Protein AF-A0AAE4S995-F1 (afdb_monomer)

Solvent-accessible surface area (backbone atoms only — not comparable to full-atom values): 19551 Å² total; per-residue (Å²): 132,78,95,49,102,56,58,65,36,44,55,81,54,42,48,81,48,24,79,46,50,57,62,60,55,36,51,34,23,67,70,68,74,46,59,34,27,35,58,46,75,48,62,38,22,27,38,44,40,78,95,74,68,21,34,28,26,26,26,29,41,45,47,55,28,38,39,43,61,73,56,27,31,54,34,56,75,66,67,48,68,41,75,36,46,54,33,31,48,64,48,73,85,28,61,37,76,79,34,15,50,61,78,73,40,68,57,68,75,43,59,82,63,55,63,38,79,59,48,61,82,83,71,96,62,70,44,49,24,33,43,23,50,46,78,42,73,31,75,59,23,54,50,8,46,50,40,54,58,45,30,76,77,52,80,45,73,70,42,51,58,47,35,71,77,28,50,66,49,75,31,20,30,36,42,76,43,58,36,78,46,45,58,91,30,38,25,36,47,51,65,60,50,34,72,73,68,36,74,83,41,53,51,84,76,76,82,72,76,85,78,88,74,92,77,89,80,87,84,84,88,87,87,86,88,84,88,81,94,89,90,88,86,82,87,80,76,87,72,69,83,69,78,81,78,88,70,57,89,49,68,73,35,40,31,51,41,52,49,35,71,81,35,79,84,62,50,62,69,56,48,53,51,51,53,42,53,28,66,71,37,59,73,96,66,25,82,47,51,66,82,61,45,59,78,48,61,62,90,60,36,40,32,29,66,50,85,68,98,38,80,43,76,50,39,43,67,52,41,51,68,47,46,50,48,55,42,54,59,70,71,48,77,84,128

Mean predicted aligned error: 18.19 Å

Sequence (335 aa):
MSQFKRRYVRLEEVCDKTYLTQWDILEAIEEEKLCLFADISASSLGAIHPPSQCVAAIFDYQGIVQLTERSSKRFALSLESILVQHVIIVEMHGINRWRSVTEAFDNVLQAHFKYTPNALSQPNKAFVAYAAVNASPTTESVVGEFITKASAIFSNDVTHQLAEHYPSQRGQRLSTDALTVKPSQIRVDMEQVIDVFGKAVLLNRGCQAVDTVKATLGSTVSQTAGQCIESVNAPTELGLDSVIQPMPIHPIAQIAHRVLTLNPQARADKVWNMIRQDVRANEFNRQFDVDALIESITQDSVTWFGRGDNENTMSYDSFRKNVLVDVRRQIRPSK

pLDDT: mean 78.98, std 20.26, range [25.05, 97.94]

Nearest PDB structures (foldseek):
  4m63-assembly1_A  TM=5.789E-01  e=5.171E+00  Vibrio parahaemolyticus BB22OP
  3seo-assembly1_B  TM=3.352E-01  e=3.866E+00  Vibrio parahaemolyticus

Radius of gyration: 32.97 Å; Cα contacts (8 Å, |Δi|>4): 519; chains: 1; bounding box: 88×66×93 Å

Secondary structure (DSSP, 8-state):
--SSS-SEE-GGGHHHHBS--HHHHHHHHHTTS---EEEEEEEEEEEEETTTTEEEEEEEEEEEEEEPHHHHHHHHHH-S-EEESEEEE--GGGEEEEE-HHHHSTTEEEESS-B-SSPPPPPSS-EEEESEEEEEE-HHHHHHHHHHHHHTTS--HHHHHHHHHS-----EEEEEEPEEEPGGGEEEEHHHHHHHH-GGGB-------------PPP----------------PPP----SS-----SSHHHHHHHHHHHH-TT--HHHHHHHHHHHHTS-GGG-SS-TT--EEEE-SSEEEEE-SSS-EEEEEHHHIIIIIHHHHHHHHSPP-

Structure (mmCIF, N/CA/C/O backbone):
data_AF-A0AAE4S995-F1
#
_entry.id   AF-A0AAE4S995-F1
#
loop_
_atom_site.group_PDB
_atom_site.id
_atom_site.type_symbol
_atom_site.label_atom_id
_atom_site.label_alt_id
_atom_site.label_comp_id
_atom_site.label_asym_id
_atom_site.label_entity_id
_atom_site.label_seq_id
_atom_site.pdbx_PDB_ins_code
_atom_site.Cartn_x
_atom_site.Cartn_y
_atom_site.Cartn_z
_atom_site.occupancy
_atom_site.B_iso_or_equiv
_atom_site.auth_seq_id
_atom_site.auth_comp_id
_atom_site.auth_asym_id
_atom_site.auth_atom_id
_atom_site.pdbx_PDB_model_num
ATOM 1 N N . MET A 1 1 ? 2.456 -21.965 14.911 1.00 35.41 1 MET A N 1
ATOM 2 C CA . MET A 1 1 ? 1.400 -22.307 13.933 1.00 35.41 1 MET A CA 1
ATOM 3 C C . MET A 1 1 ? 0.328 -21.241 14.030 1.00 35.41 1 MET A C 1
ATOM 5 O O . MET A 1 1 ? -0.038 -20.905 15.150 1.00 35.41 1 MET A O 1
ATOM 9 N N . SER A 1 2 ? -0.106 -20.674 12.903 1.00 40.97 2 SER A N 1
ATOM 10 C CA . SER A 1 2 ? -1.079 -19.575 12.905 1.00 40.97 2 SER A CA 1
ATOM 11 C C . SER A 1 2 ? -2.464 -20.082 13.311 1.00 40.97 2 SER A C 1
ATOM 13 O O . SER A 1 2 ? -2.897 -21.132 12.838 1.00 40.97 2 SER A O 1
ATOM 15 N N . GLN A 1 3 ? -3.159 -19.348 14.182 1.00 46.22 3 GLN A N 1
ATOM 16 C CA . GLN A 1 3 ? -4.509 -19.700 14.649 1.00 46.22 3 GLN A CA 1
ATOM 17 C C . GLN A 1 3 ? -5.585 -19.440 13.575 1.00 46.22 3 GLN A C 1
ATOM 19 O O . GLN A 1 3 ? -6.719 -19.903 13.695 1.00 46.22 3 GLN A O 1
ATOM 24 N N . PHE A 1 4 ? -5.236 -18.723 12.503 1.00 55.31 4 PHE A N 1
ATOM 25 C CA . PHE A 1 4 ? -6.148 -18.374 11.421 1.00 55.31 4 PHE A CA 1
ATOM 26 C C . PHE A 1 4 ? -5.978 -19.282 10.209 1.00 55.31 4 PHE A C 1
ATOM 28 O O . PHE A 1 4 ? -4.870 -19.607 9.791 1.00 55.31 4 PHE A O 1
ATOM 35 N N . LYS A 1 5 ? -7.101 -19.574 9.545 1.00 59.41 5 LYS A N 1
ATOM 36 C CA . LYS A 1 5 ? -7.133 -20.278 8.252 1.00 59.41 5 LYS A CA 1
ATOM 37 C C . LYS A 1 5 ? -6.447 -19.489 7.116 1.00 59.41 5 LYS A C 1
ATOM 39 O O . LYS A 1 5 ? -6.160 -20.062 6.071 1.00 59.41 5 LYS A O 1
ATOM 44 N N . ARG A 1 6 ? -6.218 -18.182 7.317 1.00 73.50 6 ARG A N 1
ATOM 45 C CA . ARG A 1 6 ? -5.426 -17.254 6.487 1.00 73.50 6 ARG A CA 1
ATOM 46 C C . ARG A 1 6 ? -4.798 -16.201 7.411 1.00 73.50 6 ARG A C 1
ATOM 48 O O . ARG A 1 6 ? -5.546 -15.563 8.147 1.00 73.50 6 ARG A O 1
ATOM 55 N N . ARG A 1 7 ? -3.469 -16.026 7.375 1.00 88.44 7 ARG A N 1
ATOM 56 C CA . ARG A 1 7 ? -2.734 -15.027 8.184 1.00 88.44 7 ARG A CA 1
ATOM 57 C C . ARG A 1 7 ? -3.074 -13.593 7.771 1.00 88.44 7 ARG A C 1
ATOM 59 O O . ARG A 1 7 ? -3.399 -12.766 8.616 1.00 88.44 7 ARG A O 1
ATOM 66 N N . TYR A 1 8 ? -3.039 -13.337 6.467 1.00 93.38 8 TYR A N 1
ATOM 67 C CA . TYR A 1 8 ? -3.426 -12.063 5.876 1.00 93.38 8 TYR A CA 1
ATOM 68 C C . TYR A 1 8 ? -4.928 -12.057 5.592 1.00 93.38 8 TYR A C 1
ATOM 70 O O . TYR A 1 8 ? -5.452 -12.947 4.916 1.00 93.38 8 TYR A O 1
ATOM 78 N N . VAL A 1 9 ? -5.624 -11.057 6.123 1.00 91.94 9 VAL A N 1
ATOM 79 C CA . VAL A 1 9 ? -7.080 -10.892 6.000 1.00 91.94 9 VAL A CA 1
ATOM 80 C C . VAL A 1 9 ? -7.393 -9.535 5.397 1.00 91.94 9 VAL A C 1
ATOM 82 O O . VAL A 1 9 ? -6.553 -8.643 5.452 1.00 91.94 9 VAL A O 1
ATOM 85 N N . ARG A 1 10 ? -8.575 -9.344 4.813 1.00 91.31 10 ARG A N 1
ATOM 86 C CA . ARG A 1 10 ? -8.965 -8.000 4.363 1.00 91.31 10 ARG A CA 1
ATOM 87 C C . ARG A 1 10 ? -9.293 -7.101 5.554 1.00 91.31 10 ARG A C 1
ATOM 89 O O . ARG A 1 10 ? -9.648 -7.608 6.616 1.00 91.31 10 ARG A O 1
ATOM 96 N N . LEU A 1 11 ? -9.189 -5.787 5.372 1.00 87.75 11 LEU A N 1
ATOM 97 C CA . LEU A 1 11 ? -9.421 -4.817 6.444 1.00 87.75 11 LEU A CA 1
ATOM 98 C C . LEU A 1 11 ? -10.861 -4.898 6.986 1.00 87.75 11 LEU A C 1
ATOM 100 O O . LEU A 1 11 ? -11.063 -4.871 8.197 1.00 87.75 11 LEU A O 1
ATOM 104 N N . GLU A 1 12 ? -11.842 -5.107 6.104 1.00 83.31 12 GLU A N 1
ATOM 105 C CA . GLU A 1 12 ? -13.247 -5.303 6.468 1.00 83.31 12 GLU A CA 1
ATOM 106 C C . GLU A 1 12 ? -13.506 -6.615 7.241 1.00 83.31 12 GLU A C 1
ATOM 108 O O . GLU A 1 12 ? -14.410 -6.677 8.070 1.00 83.31 12 GLU A O 1
ATOM 113 N N . GLU A 1 13 ? -12.679 -7.651 7.042 1.00 84.44 13 GLU A N 1
ATOM 114 C CA . GLU A 1 13 ? -12.820 -8.960 7.705 1.00 84.44 13 GLU A CA 1
ATOM 115 C C . GLU A 1 13 ? -12.268 -8.978 9.147 1.00 84.44 13 GLU A C 1
ATOM 117 O O . GLU A 1 13 ? -12.359 -10.007 9.827 1.00 84.44 13 GLU A O 1
ATOM 122 N N . VAL A 1 14 ? -11.645 -7.894 9.628 1.00 83.75 14 VAL A N 1
ATOM 123 C CA . VAL A 1 14 ? -11.049 -7.854 10.978 1.00 83.75 14 VAL A CA 1
ATOM 124 C C . VAL A 1 14 ? -12.133 -7.893 12.062 1.00 83.75 14 VAL A C 1
ATOM 126 O O . VAL A 1 14 ? -11.989 -8.624 13.048 1.00 83.75 14 VAL A O 1
ATOM 129 N N . CYS A 1 15 ? -13.256 -7.209 11.827 1.00 79.12 15 CYS A N 1
ATOM 130 C CA . CYS A 1 15 ? -14.433 -7.187 12.702 1.00 79.12 15 CYS A CA 1
ATOM 131 C C . CYS A 1 15 ? -15.087 -8.575 12.876 1.00 79.12 15 CYS A C 1
ATOM 133 O O . CYS A 1 15 ? -15.725 -8.841 13.890 1.00 79.12 15 CYS A O 1
ATOM 135 N N . ASP A 1 16 ? -14.924 -9.485 11.907 1.00 80.06 16 ASP A N 1
ATOM 136 C CA . ASP A 1 16 ? -15.474 -10.850 11.977 1.00 80.06 16 ASP A CA 1
ATOM 137 C C . ASP A 1 16 ? -14.633 -11.805 12.836 1.00 80.06 16 ASP A C 1
ATOM 139 O O . ASP A 1 16 ? -15.112 -12.876 13.240 1.00 80.06 16 ASP A O 1
ATOM 143 N N . LYS A 1 17 ? -13.366 -11.439 13.068 1.00 81.19 17 LYS A N 1
ATOM 144 C CA . LYS A 1 17 ? -12.315 -12.278 13.669 1.00 81.19 17 LYS A CA 1
ATOM 145 C C . LYS A 1 17 ? -11.798 -11.731 14.998 1.00 81.19 17 LYS A C 1
ATOM 147 O O . LYS A 1 17 ? -11.159 -12.470 15.748 1.00 81.19 17 LYS A O 1
ATOM 152 N N . THR A 1 18 ? -12.083 -10.470 15.306 1.00 82.12 18 THR A N 1
ATOM 153 C CA . THR A 1 18 ? -11.655 -9.792 16.532 1.00 82.12 18 THR A CA 1
ATOM 154 C C . THR A 1 18 ? -12.764 -8.916 17.112 1.00 82.12 18 THR A C 1
ATOM 156 O O . THR A 1 18 ? -13.723 -8.582 16.428 1.00 82.12 18 THR A O 1
ATOM 159 N N . TYR A 1 19 ? -12.615 -8.510 18.372 1.00 79.44 19 TYR A N 1
ATOM 160 C CA . TYR A 1 19 ? -13.427 -7.457 18.992 1.00 79.44 19 TYR A CA 1
ATOM 161 C C . TYR A 1 19 ? -13.020 -6.037 18.547 1.00 79.44 19 TYR A C 1
ATOM 163 O O . TYR A 1 19 ? -13.608 -5.065 19.026 1.00 79.44 19 TYR A O 1
ATOM 171 N N . LEU A 1 20 ? -12.013 -5.911 17.674 1.00 78.75 20 LEU A N 1
ATOM 172 C CA . LEU A 1 20 ? -11.559 -4.646 17.105 1.00 78.75 20 LEU A CA 1
ATOM 173 C C . LEU A 1 20 ? -12.434 -4.271 15.909 1.00 78.75 20 LEU A C 1
ATOM 175 O O . LEU A 1 20 ? -12.847 -5.116 15.115 1.00 78.75 20 LEU A O 1
ATOM 179 N N . THR A 1 21 ? -12.683 -2.979 15.768 1.00 82.62 21 THR A N 1
ATOM 180 C CA . THR A 1 21 ? -13.243 -2.389 14.559 1.00 82.62 21 THR A CA 1
ATOM 181 C C . THR A 1 21 ? -12.138 -2.126 13.536 1.00 82.62 21 THR A C 1
ATOM 183 O O . THR A 1 21 ? -10.957 -2.035 13.873 1.00 82.62 21 THR A O 1
ATOM 186 N N . GLN A 1 22 ? -12.526 -1.917 12.277 1.00 82.69 22 GLN A N 1
ATOM 187 C CA . GLN A 1 22 ? -11.629 -1.382 11.249 1.00 82.69 22 GLN A CA 1
ATOM 188 C C . GLN A 1 22 ? -10.921 -0.094 11.712 1.00 82.69 22 GLN A C 1
ATOM 190 O O . GLN A 1 22 ? -9.748 0.091 11.407 1.00 82.69 22 GLN A O 1
ATOM 195 N N . TRP A 1 23 ? -11.597 0.774 12.470 1.00 80.75 23 TRP A N 1
ATOM 196 C CA . TRP A 1 23 ? -11.030 2.043 12.930 1.00 80.75 23 TRP A CA 1
ATOM 197 C C . TRP A 1 23 ? -9.930 1.868 13.978 1.00 80.75 23 TRP A C 1
ATOM 199 O O . TRP A 1 23 ? -8.938 2.578 13.894 1.00 80.75 23 TRP A O 1
ATOM 209 N N . ASP A 1 24 ? -10.040 0.886 14.880 1.00 83.25 24 ASP A N 1
ATOM 210 C CA . ASP A 1 24 ? -8.973 0.587 15.850 1.00 83.25 24 ASP A CA 1
ATOM 211 C C . ASP A 1 24 ? -7.678 0.148 15.126 1.00 83.25 24 ASP A C 1
ATOM 213 O O . ASP A 1 24 ? -6.571 0.495 15.531 1.00 83.25 24 ASP A O 1
ATOM 217 N N . ILE A 1 25 ? -7.807 -0.578 14.005 1.00 89.94 25 ILE A N 1
ATOM 218 C CA . ILE A 1 25 ? -6.666 -0.955 13.152 1.00 89.94 25 ILE A CA 1
ATOM 219 C C . ILE A 1 25 ? -6.072 0.264 12.442 1.00 89.94 25 ILE A C 1
ATOM 221 O O . ILE A 1 25 ? -4.852 0.401 12.387 1.00 89.94 25 ILE A O 1
ATOM 225 N N . LEU A 1 26 ? -6.919 1.141 11.898 1.00 89.75 26 LEU A N 1
ATOM 226 C CA . LEU A 1 26 ? -6.491 2.359 11.205 1.00 89.75 26 LEU A CA 1
ATOM 227 C C . LEU A 1 26 ? -5.786 3.341 12.150 1.00 89.75 26 LEU A C 1
ATOM 229 O O . LEU A 1 26 ? -4.720 3.839 11.801 1.00 89.75 26 LEU A O 1
ATOM 233 N N . GLU A 1 27 ? -6.303 3.526 13.365 1.00 86.19 27 GLU A N 1
ATOM 234 C CA . GLU A 1 27 ? -5.665 4.316 14.425 1.00 86.19 27 GLU A CA 1
ATOM 235 C C . GLU A 1 27 ? -4.271 3.760 14.761 1.00 86.19 27 GLU A C 1
ATOM 237 O O . GLU A 1 27 ? -3.291 4.498 14.734 1.00 86.19 27 GLU A O 1
ATOM 242 N N . ALA A 1 28 ? -4.130 2.441 14.936 1.00 90.88 28 ALA A N 1
ATOM 243 C CA . ALA A 1 28 ? -2.822 1.818 15.160 1.00 90.88 28 ALA A CA 1
ATOM 244 C C . ALA A 1 28 ? -1.848 1.935 13.965 1.00 90.88 28 ALA A C 1
ATOM 246 O O . ALA A 1 28 ? -0.635 1.863 14.161 1.00 90.88 28 ALA A O 1
ATOM 247 N N . ILE A 1 29 ? -2.336 2.125 12.735 1.00 92.81 29 ILE A N 1
ATOM 248 C CA . ILE A 1 29 ? -1.496 2.424 11.559 1.00 92.81 29 ILE A CA 1
ATOM 249 C C . ILE A 1 29 ? -1.080 3.903 11.548 1.00 92.81 29 ILE A C 1
ATOM 251 O O . ILE A 1 29 ? 0.062 4.225 11.217 1.00 92.81 29 ILE A O 1
ATOM 255 N N . GLU A 1 30 ? -1.975 4.815 11.932 1.00 88.31 30 GLU A N 1
ATOM 256 C CA . GLU A 1 30 ? -1.673 6.243 12.079 1.00 88.31 30 GLU A CA 1
ATOM 257 C C . GLU A 1 30 ? -0.679 6.508 13.221 1.00 88.31 30 GLU A C 1
ATOM 259 O O . GLU A 1 30 ? 0.218 7.341 13.069 1.00 88.31 30 GLU A O 1
ATOM 264 N N . GLU A 1 31 ? -0.769 5.748 14.313 1.00 89.25 31 GLU A N 1
ATOM 265 C CA . GLU A 1 31 ? 0.187 5.711 15.428 1.00 89.25 31 GLU A CA 1
ATOM 266 C C . GLU A 1 31 ? 1.469 4.900 15.134 1.00 89.25 31 GLU A C 1
ATOM 268 O O . GLU A 1 31 ? 2.278 4.697 16.038 1.00 89.25 31 GLU A O 1
ATOM 273 N N . GLU A 1 32 ? 1.665 4.420 13.899 1.00 88.81 32 GLU A N 1
ATOM 274 C CA . GLU A 1 32 ? 2.876 3.704 13.447 1.00 88.81 32 GLU A CA 1
ATOM 275 C C . GLU A 1 32 ? 3.156 2.379 14.203 1.00 88.81 32 GLU A C 1
ATOM 277 O O . GLU A 1 32 ? 4.259 1.836 14.159 1.00 88.81 32 GLU A O 1
ATOM 282 N N . LYS A 1 33 ? 2.130 1.800 14.847 1.00 91.69 33 LYS A N 1
ATOM 283 C CA . LYS A 1 33 ? 2.179 0.493 15.535 1.00 91.69 33 LYS A CA 1
ATOM 284 C C . LYS A 1 33 ? 1.947 -0.686 14.585 1.00 91.69 33 LYS A C 1
ATOM 286 O O . LYS A 1 33 ? 2.400 -1.792 14.869 1.00 91.69 33 LYS A O 1
ATOM 291 N N . LEU A 1 34 ? 1.237 -0.470 13.474 1.00 93.88 34 LEU A N 1
ATOM 292 C CA . LEU A 1 34 ? 0.924 -1.484 12.461 1.00 93.88 34 LEU A CA 1
ATOM 293 C C . LEU A 1 34 ? 1.281 -1.024 11.043 1.00 93.88 34 LEU A C 1
ATOM 295 O O . LEU A 1 34 ? 1.145 0.146 10.692 1.00 93.88 34 LEU A O 1
ATOM 299 N N . CYS A 1 35 ? 1.662 -1.981 10.194 1.00 93.94 35 CYS A N 1
ATOM 300 C CA . CYS A 1 35 ? 1.792 -1.781 8.751 1.00 93.94 35 CYS A CA 1
ATOM 301 C C . CYS A 1 35 ? 0.646 -2.461 7.997 1.00 93.94 35 CYS A C 1
ATOM 303 O O . CYS A 1 35 ? 0.180 -3.538 8.374 1.00 93.94 35 CYS A O 1
ATOM 305 N N . LEU A 1 36 ? 0.234 -1.863 6.880 1.00 96.62 36 LEU A N 1
ATOM 306 C CA . LEU A 1 36 ? -0.668 -2.513 5.938 1.00 96.62 36 LEU A CA 1
ATOM 307 C C . LEU A 1 36 ? 0.098 -3.419 4.982 1.00 96.62 36 LEU A C 1
ATOM 309 O O . LEU A 1 36 ? 1.263 -3.196 4.649 1.00 96.62 36 LEU A O 1
ATOM 313 N N . PHE A 1 37 ? -0.607 -4.428 4.499 1.00 97.75 37 PHE A N 1
ATOM 314 C CA . PHE A 1 37 ? -0.148 -5.347 3.475 1.00 97.75 37 PHE A CA 1
ATOM 315 C C . PHE A 1 37 ? -1.020 -5.180 2.229 1.00 97.75 37 PHE A C 1
ATOM 317 O O . PHE A 1 37 ? -2.124 -4.635 2.293 1.00 97.75 37 PHE A O 1
ATOM 324 N N . ALA A 1 38 ? -0.533 -5.633 1.080 1.00 97.38 38 ALA A N 1
ATOM 325 C CA . ALA A 1 38 ? -1.276 -5.604 -0.170 1.00 97.38 38 ALA A CA 1
ATOM 326 C C . ALA A 1 38 ? -1.089 -6.903 -0.952 1.00 97.38 38 ALA A C 1
ATOM 328 O O . ALA A 1 38 ? 0.015 -7.427 -1.060 1.00 97.38 38 ALA A O 1
ATOM 329 N N . ASP A 1 39 ? -2.188 -7.391 -1.510 1.00 96.94 39 ASP A N 1
ATOM 330 C CA . ASP A 1 39 ? -2.259 -8.523 -2.427 1.00 96.94 39 ASP A CA 1
ATOM 331 C C . ASP A 1 39 ? -2.079 -8.002 -3.860 1.00 96.94 39 ASP A C 1
ATOM 333 O O . ASP A 1 39 ? -2.957 -7.314 -4.402 1.00 96.94 39 ASP A O 1
ATOM 337 N N . ILE A 1 40 ? -0.895 -8.226 -4.438 1.00 96.69 40 ILE A N 1
ATOM 338 C CA . ILE A 1 40 ? -0.490 -7.627 -5.715 1.00 96.69 40 ILE A CA 1
ATOM 339 C C . ILE A 1 40 ? -0.091 -8.681 -6.749 1.00 96.69 40 ILE A C 1
ATOM 341 O O . ILE A 1 40 ? 0.399 -9.761 -6.429 1.00 96.69 40 ILE A O 1
ATOM 345 N N . SER A 1 41 ? -0.258 -8.309 -8.016 1.00 96.81 41 SER A N 1
ATOM 346 C CA . SER A 1 41 ? 0.276 -9.012 -9.180 1.00 96.81 41 SER A CA 1
ATOM 347 C C . SER A 1 41 ? 0.883 -7.957 -10.097 1.00 96.81 41 SER A C 1
ATOM 349 O O . SER A 1 41 ? 0.151 -7.117 -10.619 1.00 96.81 41 SER A O 1
ATOM 351 N N . ALA A 1 42 ? 2.204 -7.959 -10.254 1.00 95.50 42 ALA A N 1
ATOM 352 C CA . ALA A 1 42 ? 2.932 -6.944 -11.010 1.00 95.50 42 ALA A CA 1
ATOM 353 C C . ALA A 1 42 ? 4.197 -7.527 -11.662 1.00 95.50 42 ALA A C 1
ATOM 355 O O . ALA A 1 42 ? 4.816 -8.456 -11.147 1.00 95.50 42 ALA A O 1
ATOM 356 N N . SER A 1 43 ? 4.571 -6.983 -12.816 1.00 95.75 43 SER A N 1
ATOM 357 C CA . SER A 1 43 ? 5.763 -7.362 -13.584 1.00 95.75 43 SER A CA 1
ATOM 358 C C . SER A 1 43 ? 6.861 -6.313 -13.447 1.00 95.75 43 SER A C 1
ATOM 360 O O . SER A 1 43 ? 6.559 -5.136 -13.254 1.00 95.75 43 SER A O 1
ATOM 362 N N . SER A 1 44 ? 8.117 -6.716 -13.637 1.00 95.31 44 SER A N 1
ATOM 363 C CA . SER A 1 44 ? 9.266 -5.797 -13.661 1.00 95.31 44 SER A CA 1
ATOM 364 C C . SER A 1 44 ? 9.453 -4.961 -12.381 1.00 95.31 44 SER A C 1
ATOM 366 O O . SER A 1 44 ? 9.750 -3.768 -12.438 1.00 95.31 44 SER A O 1
ATOM 368 N N . LEU A 1 45 ? 9.315 -5.583 -11.208 1.00 97.69 45 LEU A N 1
ATOM 369 C CA . LEU A 1 45 ? 9.750 -5.000 -9.936 1.00 97.69 45 LEU A CA 1
ATOM 370 C C . LEU A 1 45 ? 11.283 -4.980 -9.877 1.00 97.69 45 LEU A C 1
ATOM 372 O O . LEU A 1 45 ? 11.943 -5.889 -10.380 1.00 97.69 45 LEU A O 1
ATOM 376 N N . GLY A 1 46 ? 11.854 -3.966 -9.224 1.00 96.69 46 GLY A N 1
ATOM 377 C CA . GLY A 1 46 ? 13.305 -3.822 -9.067 1.00 96.69 46 GLY A CA 1
ATOM 378 C C . GLY A 1 46 ? 13.758 -4.133 -7.645 1.00 96.69 46 GLY A C 1
ATOM 379 O O . GLY A 1 46 ? 13.470 -3.358 -6.737 1.00 96.69 46 GLY A O 1
ATOM 380 N N . ALA A 1 47 ? 14.484 -5.231 -7.432 1.00 97.25 47 ALA A N 1
ATOM 381 C CA . ALA A 1 47 ? 14.988 -5.605 -6.110 1.00 97.25 47 ALA A CA 1
ATOM 382 C C . ALA A 1 47 ? 16.116 -4.659 -5.674 1.00 97.25 47 ALA A C 1
ATOM 384 O O . ALA A 1 47 ? 17.123 -4.548 -6.372 1.00 97.25 47 ALA A O 1
ATOM 385 N N . ILE A 1 48 ? 15.978 -3.993 -4.525 1.00 94.56 48 ILE A N 1
ATOM 386 C CA . ILE A 1 48 ? 16.981 -3.043 -4.027 1.00 94.56 48 ILE A CA 1
ATOM 387 C C . ILE A 1 48 ? 17.952 -3.782 -3.106 1.00 94.56 48 ILE A C 1
ATOM 389 O O . ILE A 1 48 ? 17.542 -4.339 -2.090 1.00 94.56 48 ILE A O 1
ATOM 393 N N . HIS A 1 49 ? 19.249 -3.752 -3.420 1.00 92.31 49 HIS A N 1
ATOM 394 C CA . HIS A 1 49 ? 20.290 -4.244 -2.515 1.00 92.31 49 HIS A CA 1
ATOM 39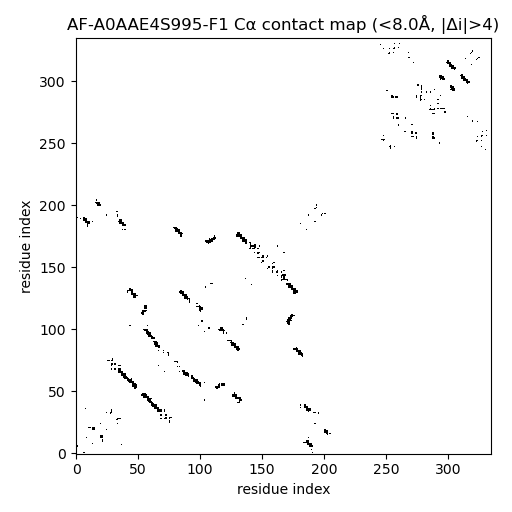5 C C . HIS A 1 49 ? 20.664 -3.144 -1.501 1.00 92.31 49 HIS A C 1
ATOM 397 O O . HIS A 1 49 ? 21.260 -2.138 -1.904 1.00 92.31 49 HIS A O 1
ATOM 403 N N . PRO A 1 50 ? 20.338 -3.288 -0.197 1.00 85.31 50 PRO A N 1
ATOM 404 C CA . PRO A 1 50 ? 20.448 -2.180 0.755 1.00 85.31 50 PRO A CA 1
ATOM 405 C C . PRO A 1 50 ? 21.863 -1.589 0.922 1.00 85.31 50 PRO A C 1
ATOM 407 O O . PRO A 1 50 ? 21.963 -0.363 0.940 1.00 85.31 50 PRO A O 1
ATOM 410 N N . PRO A 1 51 ? 22.959 -2.384 0.977 1.00 86.88 51 PRO A N 1
ATOM 411 C CA . PRO A 1 51 ? 24.316 -1.848 1.143 1.00 86.88 51 PRO A CA 1
ATOM 412 C C . PRO A 1 51 ? 24.790 -0.911 0.025 1.00 86.88 51 PRO A C 1
ATOM 414 O O . PRO A 1 51 ? 25.602 -0.027 0.277 1.00 86.88 51 PRO A O 1
ATOM 417 N N . SER A 1 52 ? 24.319 -1.107 -1.210 1.00 85.81 52 SER A N 1
ATOM 418 C CA . SER A 1 52 ? 24.769 -0.349 -2.390 1.00 85.81 52 SER A CA 1
ATOM 419 C C . SER A 1 52 ? 23.696 0.558 -2.997 1.00 85.81 52 SER A C 1
ATOM 421 O O . SER A 1 52 ? 23.996 1.285 -3.944 1.00 85.81 52 SER A O 1
ATOM 423 N N . GLN A 1 53 ? 22.464 0.513 -2.470 1.00 87.06 53 GLN A N 1
ATOM 424 C CA . GLN A 1 53 ? 21.293 1.259 -2.954 1.00 87.06 53 GLN A CA 1
ATOM 425 C C . GLN A 1 53 ? 21.122 1.182 -4.481 1.00 87.06 53 GLN A C 1
ATOM 427 O O . GLN A 1 53 ? 20.857 2.177 -5.155 1.00 87.06 53 GLN A O 1
ATOM 432 N N . CYS A 1 54 ? 21.318 -0.014 -5.035 1.00 92.25 54 CYS A N 1
ATOM 433 C CA . CYS A 1 54 ? 21.176 -0.278 -6.461 1.00 92.25 54 CYS A CA 1
ATOM 434 C C . CYS A 1 54 ? 20.129 -1.362 -6.723 1.00 92.25 54 CYS A C 1
ATOM 436 O O . CYS A 1 54 ? 19.862 -2.208 -5.864 1.00 92.25 54 CYS A O 1
ATOM 438 N N . VAL A 1 55 ? 19.555 -1.337 -7.926 1.00 94.44 55 VAL A N 1
ATOM 439 C CA . VAL A 1 55 ? 18.706 -2.417 -8.429 1.00 94.44 55 VAL A CA 1
ATOM 440 C C . VAL A 1 55 ? 19.593 -3.614 -8.760 1.00 94.44 55 VAL A C 1
ATOM 442 O O . VAL A 1 55 ? 20.442 -3.547 -9.647 1.00 94.44 55 VAL A O 1
ATOM 445 N N . ALA A 1 56 ? 19.412 -4.688 -8.002 1.00 94.81 56 ALA A N 1
ATOM 446 C CA . ALA A 1 56 ? 20.227 -5.895 -8.045 1.00 94.81 56 ALA A CA 1
ATOM 447 C C . ALA A 1 56 ? 19.659 -6.997 -8.946 1.00 94.81 56 ALA A C 1
ATOM 449 O O . ALA A 1 56 ? 20.388 -7.908 -9.334 1.00 94.81 56 ALA A O 1
ATOM 450 N N . ALA A 1 57 ? 18.361 -6.932 -9.237 1.00 96.88 57 ALA A N 1
ATOM 451 C CA . ALA A 1 57 ? 17.646 -7.817 -10.146 1.00 96.88 57 ALA A CA 1
ATOM 452 C C . ALA A 1 57 ? 16.294 -7.200 -10.522 1.00 96.88 57 ALA A C 1
ATOM 454 O O . ALA A 1 57 ? 15.747 -6.376 -9.780 1.00 96.88 57 ALA A O 1
ATOM 455 N N . ILE A 1 58 ? 15.745 -7.654 -11.644 1.00 97.50 58 ILE A N 1
ATOM 456 C CA . ILE A 1 58 ? 14.354 -7.443 -12.038 1.00 97.50 58 ILE A CA 1
ATOM 457 C C . ILE A 1 58 ? 13.598 -8.760 -11.860 1.00 97.50 58 ILE A C 1
ATOM 459 O O . ILE A 1 58 ? 14.138 -9.834 -12.130 1.00 97.50 58 ILE A O 1
ATOM 463 N N . PHE A 1 59 ? 12.355 -8.693 -11.395 1.00 97.94 59 PHE A N 1
ATOM 464 C CA . PHE A 1 59 ? 11.511 -9.867 -11.188 1.00 97.94 59 PHE A CA 1
ATOM 465 C C . PHE A 1 59 ? 10.031 -9.532 -11.381 1.00 97.94 59 PHE A C 1
ATOM 467 O O . PHE A 1 59 ? 9.614 -8.381 -11.273 1.00 97.94 59 PHE A O 1
ATOM 474 N N . ASP A 1 60 ? 9.232 -10.555 -11.657 1.00 97.75 60 ASP A N 1
ATOM 475 C CA . ASP A 1 60 ? 7.775 -10.466 -11.668 1.00 97.75 60 ASP A CA 1
ATOM 476 C C . ASP A 1 60 ? 7.265 -11.039 -10.328 1.00 97.75 60 ASP A C 1
ATOM 478 O O . ASP A 1 60 ? 7.892 -11.938 -9.760 1.00 97.75 60 ASP A O 1
ATOM 482 N N . TYR A 1 61 ? 6.162 -10.526 -9.782 1.00 97.88 61 TYR A N 1
ATOM 483 C CA . TYR A 1 61 ? 5.675 -10.905 -8.452 1.00 97.88 61 TYR A CA 1
ATOM 484 C C . TYR A 1 61 ? 4.160 -11.088 -8.396 1.00 97.88 61 TYR A C 1
ATOM 486 O O . TYR A 1 61 ? 3.407 -10.243 -8.882 1.00 97.88 61 TYR A O 1
ATOM 494 N N . GLN A 1 62 ? 3.724 -12.156 -7.728 1.00 97.44 62 GLN A N 1
ATOM 495 C CA . GLN A 1 62 ? 2.329 -12.387 -7.368 1.00 97.44 62 GLN A CA 1
ATOM 496 C C . GLN A 1 62 ? 2.244 -12.911 -5.929 1.00 97.44 62 GLN A C 1
ATOM 498 O O . GLN A 1 62 ? 2.780 -13.976 -5.632 1.00 97.44 62 GLN A O 1
ATOM 503 N N . GLY A 1 63 ? 1.567 -12.175 -5.046 1.00 96.00 63 GLY A N 1
ATOM 504 C CA . GLY A 1 63 ? 1.420 -12.537 -3.633 1.00 96.00 63 GLY A CA 1
ATOM 505 C C . GLY A 1 63 ? 1.289 -11.323 -2.717 1.00 96.00 63 GLY A C 1
ATOM 506 O O . GLY A 1 63 ? 1.031 -10.202 -3.168 1.00 96.00 63 GLY A O 1
ATOM 507 N N . ILE A 1 64 ? 1.497 -11.536 -1.419 1.00 97.19 64 ILE A N 1
ATOM 508 C CA . ILE A 1 64 ? 1.420 -10.480 -0.412 1.00 97.19 64 ILE A CA 1
ATOM 509 C C . ILE A 1 64 ? 2.734 -9.694 -0.342 1.00 97.19 64 ILE A C 1
ATOM 511 O O . ILE A 1 64 ? 3.824 -10.262 -0.262 1.00 97.19 64 ILE A O 1
ATOM 515 N N . VAL A 1 65 ? 2.632 -8.366 -0.319 1.00 97.50 65 VAL A N 1
ATOM 516 C CA . VAL A 1 65 ? 3.717 -7.448 0.062 1.00 97.50 65 VAL A CA 1
ATOM 517 C C . VAL A 1 65 ? 3.334 -6.662 1.309 1.00 97.50 65 VAL A C 1
ATOM 519 O O . VAL A 1 65 ? 2.157 -6.384 1.533 1.00 97.50 65 VAL A O 1
ATOM 522 N N . GLN A 1 66 ? 4.322 -6.250 2.098 1.00 97.94 66 GLN A N 1
ATOM 523 C CA . GLN A 1 66 ? 4.132 -5.227 3.123 1.00 97.94 66 GLN A CA 1
ATOM 524 C C . GLN A 1 66 ? 4.308 -3.840 2.486 1.00 97.94 66 GLN A C 1
ATOM 526 O O . GLN A 1 66 ? 5.239 -3.600 1.710 1.00 97.94 66 GLN A O 1
ATOM 531 N N . LEU A 1 67 ? 3.405 -2.918 2.807 1.00 97.00 67 LEU A N 1
ATOM 532 C CA . LEU A 1 67 ? 3.505 -1.518 2.412 1.00 97.00 67 LEU A CA 1
ATOM 533 C C . LEU A 1 67 ? 4.432 -0.771 3.376 1.00 97.00 67 LEU A C 1
ATOM 535 O O . LEU A 1 67 ? 4.497 -1.081 4.563 1.00 97.00 67 LEU A O 1
ATOM 539 N N . THR A 1 68 ? 5.128 0.255 2.884 1.00 94.06 68 THR A N 1
ATOM 540 C CA . THR A 1 68 ? 5.901 1.142 3.768 1.00 94.06 68 THR A CA 1
ATOM 541 C C . THR A 1 68 ? 4.977 1.867 4.751 1.00 94.06 68 THR A C 1
ATOM 543 O O . THR A 1 68 ? 3.822 2.140 4.422 1.00 94.06 68 THR A O 1
ATOM 546 N N . GLU A 1 69 ? 5.477 2.232 5.934 1.00 92.38 69 GLU A N 1
ATOM 547 C CA . GLU A 1 69 ? 4.732 2.983 6.966 1.00 92.38 69 GLU A CA 1
ATOM 548 C C . GLU A 1 69 ? 4.036 4.216 6.370 1.00 92.38 69 GLU A C 1
ATOM 550 O O . GLU A 1 69 ? 2.818 4.359 6.457 1.00 92.38 69 GLU A O 1
ATOM 555 N N . ARG A 1 70 ? 4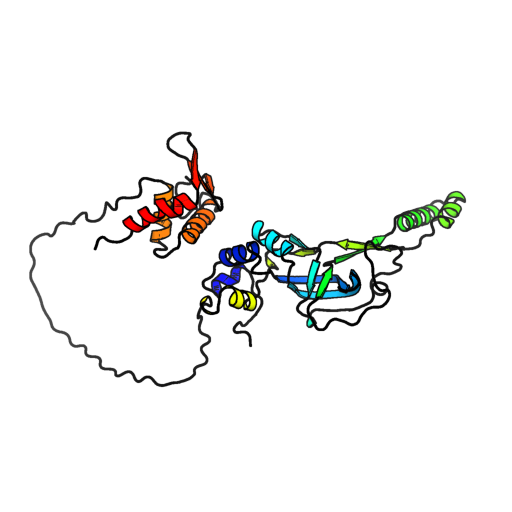.781 5.039 5.615 1.00 90.50 70 ARG A N 1
ATOM 556 C CA . ARG A 1 70 ? 4.250 6.207 4.887 1.00 90.50 70 ARG A CA 1
ATOM 557 C C . ARG A 1 70 ? 3.109 5.859 3.923 1.00 90.50 70 ARG A C 1
ATOM 559 O O . ARG A 1 70 ? 2.179 6.648 3.765 1.00 90.50 70 ARG A O 1
ATOM 566 N N . SER A 1 71 ? 3.178 4.710 3.250 1.00 93.25 71 SER A N 1
ATOM 567 C CA . SER A 1 71 ? 2.110 4.258 2.350 1.00 93.25 71 SER A CA 1
ATOM 568 C C . SER A 1 71 ? 0.891 3.781 3.136 1.00 93.25 71 SER A C 1
ATOM 570 O O . SER A 1 71 ? -0.224 4.153 2.782 1.00 93.25 71 SER A O 1
ATOM 572 N N . SER A 1 72 ? 1.115 3.031 4.218 1.00 94.69 72 SER A N 1
ATOM 573 C CA . SER A 1 72 ? 0.078 2.527 5.122 1.00 94.69 72 SER A CA 1
ATOM 574 C C . SER A 1 72 ? -0.703 3.673 5.769 1.00 94.69 72 SER A C 1
ATOM 576 O O . SER A 1 72 ? -1.923 3.725 5.653 1.00 94.69 72 SER A O 1
ATOM 578 N N . LYS A 1 73 ? 0.001 4.654 6.346 1.00 91.62 73 LYS A N 1
ATOM 579 C CA . LYS A 1 73 ? -0.568 5.855 6.975 1.00 91.62 73 LYS A CA 1
ATOM 580 C C . LYS A 1 73 ? -1.353 6.719 5.988 1.00 91.62 73 LYS A C 1
ATOM 582 O O . LYS A 1 73 ? -2.457 7.154 6.288 1.00 91.62 73 LYS A O 1
ATOM 587 N N . ARG A 1 74 ? -0.842 6.904 4.763 1.00 90.62 74 ARG A N 1
ATOM 588 C CA . ARG A 1 74 ? -1.584 7.602 3.698 1.00 90.62 74 ARG A CA 1
ATOM 589 C C . ARG A 1 74 ? -2.867 6.863 3.303 1.00 90.62 74 ARG A C 1
ATOM 591 O O . ARG A 1 74 ? -3.866 7.531 3.073 1.00 90.62 74 ARG A O 1
ATOM 598 N N . PHE A 1 75 ? -2.850 5.527 3.223 1.00 92.94 75 PHE A N 1
ATOM 599 C CA . PHE A 1 75 ? -4.079 4.760 2.993 1.00 92.94 75 PHE A CA 1
ATOM 600 C C . PHE A 1 75 ? -5.050 4.893 4.167 1.00 92.94 75 PHE A C 1
ATOM 602 O O . PHE A 1 75 ? -6.237 5.065 3.932 1.00 92.94 75 PHE A O 1
ATOM 609 N N . ALA A 1 76 ? -4.572 4.841 5.414 1.00 89.88 76 ALA A N 1
ATOM 610 C CA . ALA A 1 76 ? -5.443 4.945 6.582 1.00 89.88 76 ALA A CA 1
ATOM 611 C C . ALA A 1 76 ? -6.232 6.265 6.614 1.00 89.88 76 ALA A C 1
ATOM 613 O O . ALA A 1 76 ? -7.438 6.257 6.854 1.00 89.88 76 ALA A O 1
ATOM 614 N N . LEU A 1 77 ? -5.566 7.365 6.249 1.00 82.81 77 LEU A N 1
ATOM 615 C CA . LEU A 1 77 ? -6.154 8.702 6.202 1.00 82.81 77 LEU A CA 1
ATOM 616 C C . LEU A 1 77 ? -7.139 8.925 5.038 1.00 82.81 77 LEU A C 1
ATOM 618 O O . LEU A 1 77 ? -8.062 9.723 5.194 1.00 82.81 77 LEU A O 1
ATOM 622 N N . SER A 1 78 ? -6.953 8.278 3.876 1.00 88.00 78 SER A N 1
ATOM 623 C CA . SER A 1 78 ? -7.824 8.486 2.699 1.00 88.00 78 SER A CA 1
ATOM 624 C C . SER A 1 78 ? -8.854 7.381 2.461 1.00 88.00 78 SER A C 1
ATOM 626 O O . SER A 1 78 ? -9.941 7.662 1.972 1.00 88.00 78 SER A O 1
ATOM 628 N N . LEU A 1 79 ? -8.513 6.127 2.772 1.00 87.12 79 LEU A N 1
ATOM 629 C CA . LEU A 1 79 ? -9.237 4.898 2.405 1.00 87.12 79 LEU A CA 1
ATOM 630 C C . LEU A 1 79 ? -9.432 4.694 0.888 1.00 87.12 79 LEU A C 1
ATOM 632 O O . LEU A 1 79 ? -10.190 3.825 0.452 1.00 87.12 79 LEU A O 1
ATOM 636 N N . GLU A 1 80 ? -8.700 5.458 0.079 1.00 92.38 80 GLU A N 1
ATOM 637 C CA . GLU A 1 80 ? -8.732 5.437 -1.382 1.00 92.38 80 GLU A CA 1
ATOM 638 C C . GLU A 1 80 ? -7.587 4.602 -1.981 1.00 92.38 80 GLU A C 1
ATOM 640 O O . GLU A 1 80 ? -6.723 4.071 -1.283 1.00 92.38 80 GLU A O 1
ATOM 645 N N . SER A 1 81 ? -7.557 4.479 -3.311 1.00 93.69 81 SER A N 1
ATOM 646 C CA . SER A 1 81 ? -6.424 3.841 -3.995 1.00 93.69 81 SER A CA 1
ATOM 647 C C . SER A 1 81 ? -5.152 4.677 -3.831 1.00 93.69 81 SER A C 1
ATOM 649 O O . SER A 1 81 ? -5.182 5.893 -4.003 1.00 93.69 81 SER A O 1
ATOM 651 N N . ILE A 1 82 ? -4.016 4.033 -3.551 1.00 94.00 82 ILE A N 1
ATOM 652 C CA . ILE A 1 82 ? -2.736 4.721 -3.324 1.00 94.00 82 ILE A CA 1
ATOM 653 C C . ILE A 1 82 ? -1.653 4.301 -4.321 1.00 94.00 82 ILE A C 1
ATOM 655 O O . ILE A 1 82 ? -1.534 3.136 -4.693 1.00 94.00 82 ILE A O 1
ATOM 659 N N . LEU A 1 83 ? -0.817 5.266 -4.709 1.00 94.00 83 LEU A N 1
ATOM 660 C CA . LEU A 1 83 ? 0.353 5.066 -5.569 1.00 94.00 83 LEU A CA 1
ATOM 661 C C . LEU A 1 83 ? 1.594 4.745 -4.725 1.00 94.00 83 LEU A C 1
ATOM 663 O O . LEU A 1 83 ? 2.099 5.623 -4.015 1.00 94.00 83 LEU A O 1
ATOM 667 N N . VAL A 1 84 ? 2.089 3.506 -4.777 1.00 93.69 84 VAL A N 1
ATOM 668 C CA . VAL A 1 84 ? 3.258 3.039 -4.007 1.00 93.69 84 VAL A CA 1
ATOM 669 C C . VAL A 1 84 ? 4.473 2.845 -4.913 1.00 93.69 84 VAL A C 1
ATOM 671 O O . VAL A 1 84 ? 4.432 2.076 -5.863 1.00 93.69 84 VAL A O 1
ATOM 674 N N . GLN A 1 85 ? 5.570 3.546 -4.622 1.00 92.75 85 GLN A N 1
ATOM 675 C CA . GLN A 1 85 ? 6.845 3.395 -5.346 1.00 92.75 85 GLN A CA 1
ATOM 676 C C . GLN A 1 85 ? 7.721 2.275 -4.774 1.00 92.75 85 GLN A C 1
ATOM 678 O O . GLN A 1 85 ? 8.532 1.696 -5.489 1.00 92.75 85 GLN A O 1
ATOM 683 N N . HIS A 1 86 ? 7.562 1.981 -3.482 1.00 94.88 86 HIS A N 1
ATOM 684 C CA . HIS A 1 86 ? 8.353 1.000 -2.749 1.00 94.88 86 HIS A CA 1
ATOM 685 C C . HIS A 1 86 ? 7.428 0.032 -2.020 1.00 94.88 86 HIS A C 1
ATOM 687 O O . HIS A 1 86 ? 6.456 0.456 -1.388 1.00 94.88 86 HIS A O 1
ATOM 693 N N . VAL A 1 87 ? 7.771 -1.249 -2.077 1.00 96.56 87 VAL A N 1
ATOM 694 C CA . VAL A 1 87 ? 7.107 -2.340 -1.358 1.00 96.56 87 VAL A CA 1
ATOM 695 C C . VAL A 1 87 ? 8.160 -3.209 -0.681 1.00 96.56 87 VAL A C 1
ATOM 697 O O . VAL A 1 87 ? 9.311 -3.257 -1.117 1.00 96.56 87 VAL A O 1
ATOM 700 N N . ILE A 1 88 ? 7.778 -3.895 0.391 1.00 97.44 88 ILE A N 1
ATOM 701 C CA . ILE A 1 88 ? 8.622 -4.887 1.053 1.00 97.44 88 ILE A CA 1
ATOM 702 C C . ILE A 1 88 ? 8.091 -6.261 0.651 1.00 97.44 88 ILE A C 1
ATOM 704 O O . ILE A 1 88 ? 6.959 -6.630 0.974 1.00 97.44 88 ILE A O 1
ATOM 708 N N . ILE A 1 89 ? 8.906 -7.013 -0.080 1.00 97.62 89 ILE A N 1
ATOM 709 C CA . ILE A 1 89 ? 8.591 -8.379 -0.481 1.00 97.62 89 ILE A CA 1
ATOM 710 C C . ILE A 1 89 ? 8.724 -9.270 0.751 1.00 97.62 89 ILE A C 1
ATOM 712 O O . ILE A 1 89 ? 9.787 -9.294 1.368 1.00 97.62 89 ILE A O 1
ATOM 716 N N . VAL A 1 90 ? 7.659 -9.987 1.115 1.00 95.88 90 VAL A N 1
ATOM 717 C CA . VAL A 1 90 ? 7.625 -10.859 2.306 1.00 95.88 90 VAL A CA 1
ATOM 718 C C . VAL A 1 90 ? 7.440 -12.340 1.959 1.00 95.88 90 VAL A C 1
ATOM 720 O O . VAL A 1 90 ? 7.950 -13.199 2.676 1.00 95.88 90 VAL A O 1
ATOM 723 N N . GLU A 1 91 ? 6.815 -12.659 0.823 1.00 94.12 91 GLU A N 1
ATOM 724 C CA . GLU A 1 91 ? 6.563 -14.030 0.371 1.00 94.12 91 GLU A CA 1
ATOM 725 C C . GLU A 1 91 ? 7.495 -14.414 -0.790 1.00 94.12 91 GLU A C 1
ATOM 727 O O . GLU A 1 91 ? 7.173 -14.255 -1.964 1.00 94.12 91 GLU A O 1
ATOM 732 N N . MET A 1 92 ? 8.672 -14.969 -0.473 1.00 94.56 92 MET A N 1
ATOM 733 C CA . MET A 1 92 ? 9.705 -15.293 -1.480 1.00 94.56 92 MET A CA 1
ATOM 734 C C . MET A 1 92 ? 9.238 -16.271 -2.574 1.00 94.56 92 MET A C 1
ATOM 736 O O . MET A 1 92 ? 9.833 -16.322 -3.646 1.00 94.56 92 MET A O 1
ATOM 740 N N . HIS A 1 93 ? 8.182 -17.045 -2.310 1.00 93.50 93 HIS A N 1
ATOM 741 C CA . HIS A 1 93 ? 7.592 -17.999 -3.250 1.00 93.50 93 HIS A CA 1
ATOM 742 C C . HIS A 1 93 ? 6.725 -17.336 -4.340 1.00 93.50 93 HIS A C 1
ATOM 744 O O . HIS A 1 93 ? 6.425 -17.982 -5.338 1.00 93.50 93 HIS A O 1
ATOM 750 N N . GLY A 1 94 ? 6.341 -16.064 -4.170 1.00 94.12 94 GLY A N 1
ATOM 751 C CA . GLY A 1 94 ? 5.637 -15.272 -5.186 1.00 94.12 94 GLY A CA 1
ATOM 752 C C . GLY A 1 94 ? 6.555 -14.667 -6.258 1.00 94.12 94 GLY A C 1
ATOM 753 O O . GLY A 1 94 ? 6.072 -14.086 -7.232 1.00 94.12 94 GLY A O 1
ATOM 754 N N . ILE A 1 95 ? 7.878 -14.785 -6.087 1.00 97.12 95 ILE A N 1
ATOM 755 C CA . ILE A 1 95 ? 8.898 -14.237 -6.990 1.00 97.12 95 ILE A CA 1
ATOM 756 C C . ILE A 1 95 ? 9.045 -15.131 -8.222 1.00 97.12 95 ILE A C 1
ATOM 758 O O . ILE A 1 95 ? 9.302 -16.327 -8.118 1.00 97.12 95 ILE A O 1
ATOM 762 N N . ASN A 1 96 ? 8.943 -14.521 -9.399 1.00 96.56 96 ASN A N 1
ATOM 763 C CA . ASN A 1 96 ? 9.060 -15.169 -10.698 1.00 96.56 96 ASN A CA 1
ATOM 764 C C . ASN A 1 96 ? 10.089 -14.438 -11.573 1.00 96.56 96 ASN A C 1
ATOM 766 O O . ASN A 1 96 ? 10.245 -13.221 -11.481 1.00 96.56 96 ASN A O 1
ATOM 770 N N . ARG A 1 97 ? 10.767 -15.171 -12.470 1.00 95.75 97 ARG A N 1
ATOM 771 C CA . ARG A 1 97 ? 11.689 -14.611 -13.485 1.00 95.75 97 ARG A CA 1
ATOM 772 C C . ARG A 1 97 ? 12.731 -13.631 -12.913 1.00 95.75 97 ARG A C 1
ATOM 774 O O . ARG A 1 97 ? 12.915 -12.539 -13.453 1.00 95.75 97 ARG A O 1
ATOM 781 N N . TRP A 1 98 ? 13.392 -14.023 -11.825 1.00 97.12 98 TRP A N 1
ATOM 782 C CA . TRP A 1 98 ? 14.520 -13.289 -11.251 1.00 97.12 98 TRP A CA 1
ATOM 783 C C . TRP A 1 98 ? 15.684 -13.238 -12.252 1.00 97.12 98 TRP A C 1
ATOM 785 O O . TRP A 1 98 ? 16.233 -14.282 -12.604 1.00 97.12 98 TRP A O 1
ATOM 795 N N . ARG A 1 99 ? 16.015 -12.041 -12.742 1.00 96.25 99 ARG A N 1
ATOM 796 C CA . ARG A 1 99 ? 16.943 -11.818 -13.865 1.00 96.25 99 ARG A CA 1
ATOM 797 C C . ARG A 1 99 ? 17.697 -10.496 -13.724 1.00 96.25 99 ARG A C 1
ATOM 799 O O . ARG A 1 99 ? 17.342 -9.664 -12.885 1.00 96.25 99 ARG A O 1
ATOM 806 N N . SER A 1 100 ? 18.751 -10.290 -14.508 1.00 95.06 100 SER A N 1
ATOM 807 C CA . SER A 1 100 ? 19.503 -9.031 -14.484 1.00 95.06 100 SER A CA 1
ATOM 808 C C . SER A 1 100 ? 18.685 -7.875 -15.081 1.00 95.06 100 SER A C 1
ATOM 810 O O . SER A 1 100 ? 17.652 -8.076 -15.722 1.00 95.06 100 SER A O 1
ATOM 812 N N . VAL A 1 101 ? 19.150 -6.636 -14.894 1.00 92.00 101 VAL A N 1
ATOM 813 C CA . VAL A 1 101 ? 18.525 -5.472 -15.548 1.00 92.00 101 VAL A CA 1
ATOM 814 C C . VAL A 1 101 ? 18.690 -5.530 -17.071 1.00 92.00 101 VAL A C 1
ATOM 816 O O . VAL A 1 101 ? 17.753 -5.194 -17.788 1.00 92.00 101 VAL A O 1
ATOM 819 N N . THR A 1 102 ? 19.837 -6.002 -17.565 1.00 88.94 102 THR A N 1
ATOM 820 C CA . THR A 1 102 ? 20.134 -6.121 -19.003 1.00 88.94 102 THR A CA 1
ATOM 821 C C . THR A 1 102 ? 19.460 -7.325 -19.668 1.00 88.94 102 THR A C 1
ATOM 823 O O . THR A 1 102 ? 19.268 -7.315 -20.876 1.00 88.94 102 THR A O 1
ATOM 826 N N . GLU A 1 103 ? 19.061 -8.340 -18.897 1.00 91.62 103 GLU A N 1
ATOM 827 C CA . GLU A 1 103 ? 18.211 -9.454 -19.350 1.00 91.62 103 GLU A CA 1
ATOM 828 C C . GLU A 1 103 ? 16.716 -9.092 -19.341 1.00 91.62 103 GLU A C 1
ATOM 830 O O . GLU A 1 103 ? 15.910 -9.732 -20.015 1.00 91.62 103 GLU A O 1
ATOM 835 N N . ALA A 1 104 ? 16.314 -8.101 -18.540 1.00 91.31 104 ALA A N 1
ATOM 836 C CA . ALA A 1 104 ? 14.933 -7.631 -18.468 1.00 91.31 104 ALA A CA 1
ATOM 837 C C . ALA A 1 104 ? 14.602 -6.522 -19.472 1.00 91.31 104 ALA A C 1
ATOM 839 O O . ALA A 1 104 ? 13.438 -6.393 -19.852 1.00 91.31 104 ALA A O 1
ATOM 840 N N . PHE A 1 105 ? 15.600 -5.724 -19.856 1.00 89.69 105 PHE A N 1
ATOM 841 C CA . PHE A 1 105 ? 15.451 -4.555 -20.714 1.00 89.69 105 PHE A CA 1
ATOM 842 C C . PHE A 1 105 ? 16.583 -4.506 -21.743 1.00 89.69 105 PHE A C 1
ATOM 844 O O . PHE A 1 105 ? 17.760 -4.410 -21.388 1.00 89.69 105 PHE A O 1
ATOM 851 N N . ASP A 1 106 ? 16.220 -4.541 -23.024 1.00 83.75 106 ASP A N 1
ATOM 852 C CA . ASP A 1 106 ? 17.180 -4.491 -24.125 1.00 83.75 106 ASP A CA 1
ATOM 853 C C . ASP A 1 106 ? 17.811 -3.098 -24.269 1.00 83.75 106 ASP A C 1
ATOM 855 O O . ASP A 1 106 ? 17.124 -2.076 -24.229 1.00 83.75 106 ASP A O 1
ATOM 859 N N . ASN A 1 107 ? 19.119 -3.059 -24.542 1.00 83.88 107 ASN A N 1
ATOM 860 C CA . ASN A 1 107 ? 19.844 -1.855 -24.969 1.00 83.88 107 ASN A CA 1
ATOM 861 C C . ASN A 1 107 ? 19.653 -0.625 -24.045 1.00 83.88 107 ASN A C 1
ATOM 863 O O . ASN A 1 107 ? 19.349 0.489 -24.485 1.00 83.88 107 ASN A O 1
ATOM 867 N N . VAL A 1 108 ? 19.830 -0.836 -22.738 1.00 84.69 108 VAL A N 1
ATOM 868 C CA . VAL A 1 108 ? 19.778 0.216 -21.711 1.00 84.69 108 VAL A CA 1
ATOM 869 C C . VAL A 1 108 ? 20.969 1.168 -21.857 1.00 84.69 108 VAL A C 1
ATOM 871 O O . VAL A 1 108 ? 22.100 0.808 -21.538 1.00 84.69 108 VAL A O 1
ATOM 874 N N . LEU A 1 109 ? 20.707 2.405 -22.285 1.00 83.19 109 LEU A N 1
ATOM 875 C CA . LEU A 1 109 ? 21.718 3.466 -22.399 1.00 83.19 109 LEU A CA 1
ATOM 876 C C . LEU A 1 109 ? 21.735 4.394 -21.179 1.00 83.19 109 LEU A C 1
ATOM 878 O O . LEU A 1 109 ? 22.765 4.979 -20.851 1.00 83.19 109 LEU A O 1
ATOM 882 N N . GLN A 1 110 ? 20.591 4.563 -20.512 1.00 82.94 110 GLN A N 1
ATOM 883 C CA . GLN A 1 110 ? 20.435 5.479 -19.382 1.00 82.94 110 GLN A CA 1
ATOM 884 C C . GLN A 1 110 ? 19.565 4.848 -18.290 1.00 82.94 110 GLN A C 1
ATOM 886 O O . GLN A 1 110 ? 18.616 4.123 -18.578 1.00 82.94 110 GLN A O 1
ATOM 891 N N . ALA A 1 111 ? 19.833 5.171 -17.026 1.00 86.50 111 ALA A N 1
ATOM 892 C CA . ALA A 1 111 ? 18.969 4.810 -15.905 1.00 86.50 111 ALA A CA 1
ATOM 893 C C . ALA A 1 111 ? 18.948 5.940 -14.869 1.00 86.50 111 ALA A C 1
ATOM 895 O O . ALA A 1 111 ? 19.979 6.550 -14.588 1.00 86.50 111 ALA A O 1
ATOM 896 N N . HIS A 1 112 ? 17.782 6.214 -14.279 1.00 86.19 112 HIS A N 1
ATOM 897 C CA . HIS A 1 112 ? 17.652 7.161 -13.157 1.00 86.19 112 HIS A CA 1
ATOM 898 C C . HIS A 1 112 ? 18.144 6.601 -11.815 1.00 86.19 112 HIS A C 1
ATOM 900 O O . HIS A 1 112 ? 18.203 7.327 -10.826 1.00 86.19 112 HIS A O 1
ATOM 906 N N . PHE A 1 113 ? 18.504 5.320 -11.773 1.00 87.12 113 PHE A N 1
ATOM 907 C CA . PHE A 1 113 ? 18.967 4.602 -10.592 1.00 87.12 113 PHE A CA 1
ATOM 908 C C . PHE A 1 113 ? 20.237 3.806 -10.912 1.00 87.12 113 PHE A C 1
ATOM 910 O O . PHE A 1 113 ? 20.485 3.421 -12.055 1.00 87.12 113 PHE A O 1
ATOM 917 N N . LYS A 1 114 ? 21.043 3.522 -9.884 1.00 91.31 114 LYS A N 1
ATOM 918 C CA . LYS A 1 114 ? 22.180 2.600 -10.004 1.00 91.31 114 LYS A CA 1
ATOM 919 C C . LYS A 1 114 ? 21.659 1.170 -10.120 1.00 91.31 114 LYS A C 1
ATOM 921 O O . LYS A 1 114 ? 20.728 0.807 -9.403 1.00 91.31 114 LYS A O 1
ATOM 926 N N . TYR A 1 115 ? 22.290 0.339 -10.940 1.00 92.50 115 TYR A N 1
ATOM 927 C CA . TYR A 1 115 ? 21.965 -1.084 -11.046 1.00 92.50 115 TYR A CA 1
ATOM 928 C C . TYR A 1 115 ? 23.219 -1.947 -11.218 1.00 92.50 115 TYR A C 1
ATOM 930 O O . TYR A 1 115 ? 24.276 -1.430 -11.582 1.00 92.50 115 TYR A O 1
ATOM 938 N N . THR A 1 116 ? 23.122 -3.247 -10.929 1.00 88.88 116 THR A N 1
ATOM 939 C CA . THR A 1 116 ? 24.188 -4.212 -11.243 1.00 88.88 116 THR A CA 1
ATOM 940 C C . THR A 1 116 ? 23.960 -4.836 -12.624 1.00 88.88 116 THR A C 1
ATOM 942 O O . THR A 1 116 ? 22.830 -5.212 -12.939 1.00 88.88 116 THR A O 1
ATOM 945 N N . PRO A 1 117 ? 25.006 -4.981 -13.463 1.00 81.62 117 PRO A N 1
ATOM 946 C CA . PRO A 1 117 ? 24.863 -5.580 -14.793 1.00 81.62 117 PRO A CA 1
ATOM 947 C C . PRO A 1 117 ? 24.499 -7.071 -14.720 1.00 81.62 117 PRO A C 1
ATOM 949 O O . PRO A 1 117 ? 23.759 -7.566 -15.561 1.00 81.62 117 PRO A O 1
ATOM 952 N N . ASN A 1 118 ? 24.966 -7.761 -13.676 1.00 89.75 118 ASN A N 1
ATOM 953 C CA . ASN A 1 118 ? 24.606 -9.141 -13.366 1.00 89.75 118 ASN A CA 1
ATOM 954 C C . ASN A 1 118 ? 23.575 -9.165 -12.230 1.00 89.75 118 ASN A C 1
ATOM 956 O O . ASN A 1 118 ? 23.629 -8.320 -11.329 1.00 89.75 118 ASN A O 1
ATOM 960 N N . ALA A 1 119 ? 22.677 -10.151 -12.245 1.00 92.06 119 ALA A N 1
ATOM 961 C CA . ALA A 1 119 ? 21.758 -10.385 -11.137 1.00 92.06 119 ALA A CA 1
ATOM 962 C C . ALA A 1 119 ? 22.524 -10.840 -9.883 1.00 92.06 119 ALA A C 1
ATOM 964 O O . ALA A 1 119 ? 23.373 -11.732 -9.962 1.00 92.06 119 ALA A O 1
ATOM 965 N N . LEU A 1 120 ? 22.207 -10.269 -8.719 1.00 92.56 120 LEU A N 1
ATOM 966 C CA . LEU A 1 120 ? 22.605 -10.874 -7.442 1.00 92.56 120 LEU A CA 1
ATOM 967 C C . LEU A 1 120 ? 21.736 -12.107 -7.147 1.00 92.56 120 LEU A C 1
ATOM 969 O O . LEU A 1 120 ? 20.695 -12.311 -7.771 1.00 92.56 120 LEU A O 1
ATOM 973 N N . SER A 1 121 ? 22.140 -12.94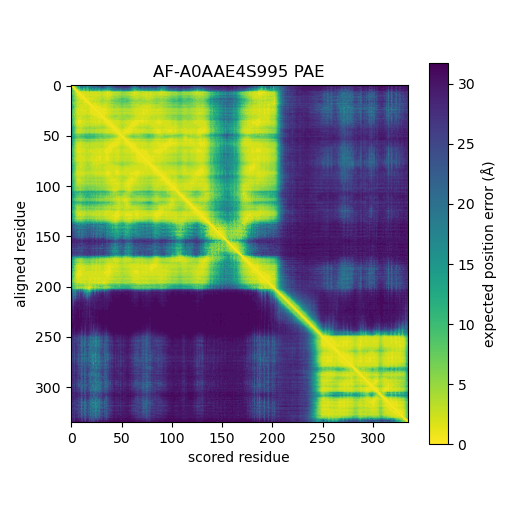2 -6.188 1.00 93.25 121 SER A N 1
ATOM 974 C CA . SER A 1 121 ? 21.318 -14.072 -5.745 1.00 93.25 121 SER A CA 1
ATOM 975 C C . SER A 1 121 ? 20.000 -13.600 -5.118 1.00 93.25 121 SER A C 1
ATOM 977 O O . SER A 1 121 ? 19.948 -12.576 -4.434 1.00 93.25 121 SER A O 1
ATOM 979 N N . GLN A 1 122 ? 18.927 -14.363 -5.340 1.00 93.88 122 GLN A N 1
ATOM 980 C CA . GLN A 1 122 ? 17.616 -14.072 -4.761 1.00 93.88 122 GLN A CA 1
ATOM 981 C C . GLN A 1 122 ? 17.682 -14.109 -3.218 1.00 93.88 122 GLN A C 1
ATOM 983 O O . GLN A 1 122 ? 18.149 -15.106 -2.656 1.00 93.88 122 GLN A O 1
ATOM 988 N N . PRO A 1 123 ? 17.208 -13.064 -2.511 1.00 92.38 123 PRO A N 1
ATOM 989 C CA . PRO A 1 123 ? 17.145 -13.061 -1.054 1.00 92.38 123 PRO A CA 1
ATOM 990 C C . PRO A 1 123 ? 16.264 -14.186 -0.495 1.00 92.38 123 PRO A C 1
ATOM 992 O O . PRO A 1 123 ? 15.216 -14.515 -1.046 1.00 92.38 123 PRO A O 1
ATOM 995 N N . ASN A 1 124 ? 16.659 -14.731 0.657 1.00 92.75 124 ASN A N 1
ATOM 996 C CA . ASN A 1 124 ? 15.884 -15.716 1.425 1.00 92.75 124 ASN A CA 1
ATOM 997 C C . ASN A 1 124 ? 15.118 -15.095 2.613 1.00 92.75 124 ASN A C 1
ATOM 999 O O . ASN A 1 124 ? 14.599 -15.811 3.469 1.00 92.75 124 ASN A O 1
ATOM 1003 N N . LYS A 1 125 ? 15.082 -13.762 2.684 1.00 93.69 125 LYS A N 1
ATOM 1004 C CA . LYS A 1 125 ? 14.437 -12.942 3.718 1.00 93.69 125 LYS A CA 1
ATOM 1005 C C . LYS A 1 125 ? 13.762 -11.746 3.055 1.00 93.69 125 LYS A C 1
ATOM 1007 O O . LYS A 1 125 ? 14.089 -11.417 1.918 1.00 93.69 125 LYS A O 1
ATOM 1012 N N . ALA A 1 126 ? 12.866 -11.087 3.786 1.00 95.00 126 ALA A N 1
ATOM 1013 C CA . ALA A 1 126 ? 12.176 -9.902 3.296 1.00 95.00 126 ALA A CA 1
ATOM 1014 C C . ALA A 1 126 ? 13.149 -8.799 2.841 1.00 95.00 126 ALA A C 1
ATOM 1016 O O . ALA A 1 126 ? 14.168 -8.551 3.490 1.00 95.00 126 ALA A O 1
ATOM 1017 N N . PHE A 1 127 ? 12.828 -8.145 1.724 1.00 96.19 127 PHE A N 1
ATOM 1018 C CA . PHE A 1 127 ? 13.660 -7.110 1.104 1.00 96.19 127 PHE A CA 1
ATOM 1019 C C . PHE A 1 127 ? 12.804 -6.016 0.457 1.00 96.19 127 PHE A C 1
ATOM 1021 O O . PHE A 1 127 ? 11.638 -6.234 0.128 1.00 96.19 127 PHE A O 1
ATOM 1028 N N . VAL A 1 128 ? 13.385 -4.829 0.273 1.00 95.81 128 VAL A N 1
ATOM 1029 C CA . VAL A 1 128 ? 12.704 -3.690 -0.360 1.00 95.81 128 VAL A CA 1
ATOM 1030 C C . VAL A 1 128 ? 12.833 -3.788 -1.880 1.00 95.81 128 VAL A C 1
ATOM 1032 O O . VAL A 1 128 ? 13.913 -4.070 -2.401 1.00 95.81 128 VAL A O 1
ATOM 1035 N N . ALA A 1 129 ? 11.748 -3.514 -2.596 1.00 97.12 129 ALA A N 1
ATOM 1036 C CA . ALA A 1 129 ? 11.729 -3.428 -4.049 1.00 97.12 129 ALA A CA 1
ATOM 1037 C C . ALA A 1 129 ? 11.051 -2.138 -4.528 1.00 97.12 129 ALA A C 1
ATOM 1039 O O . ALA A 1 129 ? 10.117 -1.639 -3.894 1.00 97.12 129 ALA A O 1
ATOM 1040 N N . TYR A 1 130 ? 11.491 -1.633 -5.681 1.00 96.56 130 TYR A N 1
ATOM 1041 C CA . TYR A 1 130 ? 10.695 -0.711 -6.485 1.00 96.56 130 TYR A CA 1
ATOM 1042 C C . TYR A 1 130 ? 9.477 -1.450 -7.036 1.00 96.56 130 TYR A C 1
ATOM 1044 O O . TYR A 1 130 ? 9.612 -2.544 -7.588 1.00 96.56 130 TYR A O 1
ATOM 1052 N N . ALA A 1 131 ? 8.300 -0.845 -6.892 1.00 94.44 131 ALA A N 1
ATOM 1053 C CA . ALA A 1 131 ? 7.028 -1.463 -7.256 1.00 94.44 131 ALA A CA 1
ATOM 1054 C C . ALA A 1 131 ? 6.809 -1.567 -8.778 1.00 94.44 131 ALA A C 1
ATOM 1056 O O . ALA A 1 131 ? 6.041 -2.417 -9.221 1.00 94.44 131 ALA A O 1
ATOM 1057 N N . ALA A 1 132 ? 7.492 -0.727 -9.561 1.00 93.19 132 ALA A N 1
ATOM 1058 C CA . ALA A 1 132 ? 7.593 -0.830 -11.012 1.00 93.19 132 ALA A CA 1
ATOM 1059 C C . ALA A 1 132 ? 8.921 -0.228 -11.506 1.00 93.19 132 ALA A C 1
ATOM 1061 O O . ALA A 1 132 ? 9.335 0.847 -11.058 1.00 93.19 132 ALA A O 1
ATOM 1062 N N . VAL A 1 133 ? 9.567 -0.911 -12.451 1.00 92.94 133 VAL A N 1
ATOM 1063 C CA . VAL A 1 133 ? 10.671 -0.400 -13.271 1.00 92.94 133 VAL A CA 1
ATOM 1064 C C . VAL A 1 133 ? 10.203 -0.403 -14.721 1.00 92.94 133 VAL A C 1
ATOM 1066 O O . VAL A 1 133 ? 9.823 -1.445 -15.254 1.00 92.94 133 VAL A O 1
ATOM 1069 N N . ASN A 1 134 ? 10.243 0.765 -15.355 1.00 89.69 134 ASN A N 1
ATOM 1070 C CA . ASN A 1 134 ? 9.766 0.983 -16.714 1.00 89.69 134 ASN A CA 1
ATOM 1071 C C . ASN A 1 134 ? 10.929 1.368 -17.632 1.00 89.69 134 ASN A C 1
ATOM 1073 O O . ASN A 1 134 ? 11.851 2.078 -17.225 1.00 89.69 134 ASN A O 1
ATOM 1077 N N . ALA A 1 135 ? 10.844 0.942 -18.891 1.00 87.44 135 ALA A N 1
ATOM 1078 C CA . ALA A 1 135 ? 11.723 1.394 -19.959 1.00 87.44 135 ALA A CA 1
ATOM 1079 C C . ALA A 1 135 ? 10.986 2.361 -20.890 1.00 87.44 135 ALA A C 1
ATOM 1081 O O . ALA A 1 135 ? 9.850 2.120 -21.293 1.00 87.44 135 ALA A O 1
ATOM 1082 N N . SER A 1 136 ? 11.663 3.444 -21.257 1.00 84.44 136 SER A N 1
ATOM 1083 C CA . SER A 1 136 ? 11.211 4.434 -22.237 1.00 84.44 136 SER A CA 1
ATOM 1084 C C . SER A 1 136 ? 12.302 4.638 -23.294 1.00 84.44 136 SER A C 1
ATOM 1086 O O . SER A 1 136 ? 13.477 4.498 -22.958 1.00 84.44 136 SER A O 1
ATOM 1088 N N . PRO A 1 137 ? 11.987 4.950 -24.563 1.00 77.69 137 PRO A N 1
ATOM 1089 C CA . PRO A 1 137 ? 13.017 5.306 -25.540 1.00 77.69 137 PRO A CA 1
ATOM 1090 C C . PRO A 1 137 ? 13.811 6.548 -25.101 1.00 77.69 137 PRO A C 1
ATOM 1092 O O . PRO A 1 137 ? 13.236 7.479 -24.528 1.00 77.69 137 PRO A O 1
ATOM 1095 N N . THR A 1 138 ? 15.116 6.611 -25.386 1.00 76.19 138 THR A N 1
ATOM 1096 C CA . THR A 1 138 ? 15.857 7.877 -25.243 1.00 76.19 138 THR A CA 1
ATOM 1097 C C . THR A 1 138 ? 15.399 8.885 -26.304 1.00 76.19 138 THR A C 1
ATOM 1099 O O . THR A 1 138 ? 14.884 8.521 -27.363 1.00 76.19 138 THR A O 1
ATOM 1102 N N . THR A 1 139 ? 15.604 10.178 -26.043 1.00 71.69 139 THR A N 1
ATOM 1103 C CA . THR A 1 139 ? 15.281 11.254 -26.997 1.00 71.69 139 THR A CA 1
ATOM 1104 C C . THR A 1 139 ? 15.996 11.077 -28.337 1.00 71.69 139 THR A C 1
ATOM 1106 O O . THR A 1 139 ? 15.397 11.289 -29.386 1.00 71.69 139 THR A O 1
ATOM 1109 N N . GLU A 1 140 ? 17.251 10.629 -28.303 1.00 70.00 140 GLU A N 1
ATOM 1110 C CA . GLU A 1 140 ? 18.064 10.326 -29.488 1.00 70.00 140 GLU A CA 1
ATOM 1111 C C . GLU A 1 140 ? 17.469 9.164 -30.294 1.00 70.00 140 GLU A C 1
ATOM 1113 O O . GLU A 1 140 ? 17.358 9.261 -31.513 1.00 70.00 140 GLU A O 1
ATOM 1118 N N . SER A 1 141 ? 16.994 8.108 -29.624 1.00 67.44 141 SER A N 1
ATOM 1119 C CA . SER A 1 141 ? 16.335 6.969 -30.272 1.00 67.44 141 SER A CA 1
ATOM 1120 C C . SER A 1 141 ? 15.030 7.344 -30.970 1.00 67.44 141 SER A C 1
ATOM 1122 O O . SER A 1 141 ? 14.779 6.871 -32.076 1.00 67.44 141 SER A O 1
ATOM 1124 N N . VAL A 1 142 ? 14.217 8.219 -30.365 1.00 72.44 142 VAL A N 1
ATOM 1125 C CA . VAL A 1 142 ? 12.978 8.721 -30.990 1.00 72.44 142 VAL A CA 1
ATOM 1126 C C . VAL A 1 142 ? 13.292 9.553 -32.235 1.00 72.44 142 VAL A C 1
ATOM 1128 O O . VAL A 1 142 ? 12.649 9.382 -33.271 1.00 72.44 142 VAL A O 1
ATOM 1131 N N . VAL A 1 143 ? 14.303 10.426 -32.156 1.00 71.56 143 VAL A N 1
ATOM 1132 C CA . VAL A 1 143 ? 14.755 11.249 -33.288 1.00 71.56 143 VAL A CA 1
ATOM 1133 C C . VAL A 1 143 ? 15.312 10.372 -34.414 1.00 71.56 143 VAL A C 1
ATOM 1135 O O . VAL A 1 143 ? 14.893 10.531 -35.560 1.00 71.56 143 VAL A O 1
ATOM 1138 N N . GLY A 1 144 ? 16.165 9.393 -34.101 1.00 70.06 144 GLY A N 1
ATOM 1139 C CA . GLY A 1 144 ? 16.711 8.453 -35.084 1.00 70.06 144 GLY A CA 1
ATOM 1140 C C . GLY A 1 144 ? 15.644 7.575 -35.748 1.00 70.06 144 GLY A C 1
ATOM 1141 O O . GLY A 1 144 ? 15.686 7.360 -36.961 1.00 70.06 144 GLY A O 1
ATOM 1142 N N . GLU A 1 145 ? 14.631 7.112 -35.005 1.00 72.62 145 GLU A N 1
ATOM 1143 C CA . GLU A 1 145 ? 13.497 6.376 -35.585 1.00 72.62 145 GLU A CA 1
ATOM 1144 C C . GLU A 1 145 ? 12.653 7.266 -36.514 1.00 72.62 145 GLU A C 1
ATOM 1146 O O . GLU A 1 145 ? 12.250 6.821 -37.592 1.00 72.62 145 GLU A O 1
ATOM 1151 N N . PHE A 1 146 ? 12.416 8.530 -36.144 1.00 73.56 146 PHE A N 1
ATOM 1152 C CA . PHE A 1 146 ? 11.703 9.483 -36.998 1.00 73.56 146 PHE A CA 1
ATOM 1153 C C . PHE A 1 146 ? 12.476 9.788 -38.288 1.00 73.56 146 PHE A C 1
ATOM 1155 O O . PHE A 1 146 ? 11.898 9.708 -39.370 1.00 73.56 146 PHE A O 1
ATOM 1162 N N . ILE A 1 147 ? 13.784 10.057 -38.193 1.00 74.62 147 ILE A N 1
ATOM 1163 C CA . ILE A 1 147 ? 14.661 10.285 -39.353 1.00 74.62 147 ILE A CA 1
ATOM 1164 C C . ILE A 1 147 ? 14.669 9.060 -40.277 1.00 74.62 147 ILE A C 1
ATOM 1166 O O . ILE A 1 147 ? 14.545 9.212 -41.488 1.00 74.62 147 ILE A O 1
ATOM 1170 N N . THR A 1 148 ? 14.722 7.848 -39.718 1.00 75.19 148 THR A N 1
ATOM 1171 C CA . THR A 1 148 ? 14.704 6.592 -40.493 1.00 75.19 148 THR A CA 1
ATOM 1172 C C . THR A 1 148 ? 13.371 6.365 -41.213 1.00 75.19 148 THR A C 1
ATOM 1174 O O . THR A 1 148 ? 13.345 5.895 -42.348 1.00 75.19 148 THR A O 1
ATOM 1177 N N . LYS A 1 149 ? 12.241 6.728 -40.592 1.00 76.94 149 LYS A N 1
ATOM 1178 C CA . LYS A 1 149 ? 10.930 6.699 -41.265 1.00 76.94 149 LYS A CA 1
ATOM 1179 C C . LYS A 1 149 ? 10.811 7.790 -42.330 1.00 76.94 149 LYS A C 1
ATOM 1181 O O . LYS A 1 149 ? 10.194 7.555 -43.363 1.00 76.94 149 LYS A O 1
ATOM 1186 N N . ALA A 1 150 ? 11.408 8.959 -42.099 1.00 73.25 150 ALA A N 1
ATOM 1187 C CA . ALA A 1 150 ? 11.418 10.055 -43.058 1.00 73.25 150 ALA A CA 1
ATOM 1188 C C . ALA A 1 150 ? 12.279 9.736 -44.293 1.00 73.25 150 ALA A C 1
ATOM 1190 O O . ALA A 1 150 ? 11.805 9.947 -45.404 1.00 73.25 150 ALA A O 1
ATOM 1191 N N . SER A 1 151 ? 13.481 9.170 -44.135 1.00 71.88 151 SER A N 1
ATOM 1192 C CA . SER A 1 151 ? 14.375 8.811 -45.254 1.00 71.88 151 SER A CA 1
ATOM 1193 C C . SER A 1 151 ? 13.814 7.696 -46.148 1.00 71.88 151 SER A C 1
ATOM 1195 O O . SER A 1 151 ? 14.030 7.703 -47.362 1.00 71.88 151 SER A O 1
ATOM 1197 N N . ALA A 1 152 ? 13.025 6.782 -45.571 1.00 73.56 152 ALA A N 1
ATOM 1198 C CA . ALA A 1 152 ? 12.295 5.743 -46.300 1.00 73.56 152 ALA A CA 1
ATOM 1199 C C . ALA A 1 152 ? 11.153 6.285 -47.189 1.00 73.56 152 ALA A C 1
ATOM 1201 O O . ALA A 1 152 ? 10.694 5.578 -48.084 1.00 73.56 152 ALA A O 1
ATOM 1202 N N . ILE A 1 153 ? 10.686 7.517 -46.948 1.00 75.38 153 ILE A N 1
ATOM 1203 C CA . ILE A 1 153 ? 9.635 8.194 -47.733 1.00 75.38 153 ILE A CA 1
ATOM 1204 C C . ILE A 1 153 ? 10.242 9.290 -48.627 1.00 75.38 153 ILE A C 1
ATOM 1206 O O . ILE A 1 153 ? 9.804 9.496 -49.757 1.00 75.38 153 ILE A O 1
ATOM 1210 N N . PHE A 1 154 ? 11.267 9.981 -48.127 1.00 67.62 154 PHE A N 1
ATOM 1211 C CA . PHE A 1 154 ? 11.925 11.127 -48.744 1.00 67.62 154 PHE A CA 1
ATOM 1212 C C . PHE A 1 154 ? 13.437 10.886 -48.801 1.00 67.62 154 PHE A C 1
ATOM 1214 O O . PHE A 1 154 ? 14.200 11.435 -48.009 1.00 67.62 154 PHE A O 1
ATOM 1221 N N . SER A 1 155 ? 13.877 10.052 -49.742 1.00 64.44 155 SER A N 1
ATOM 1222 C CA . SER A 1 155 ? 15.295 9.724 -49.911 1.00 64.44 155 SER A CA 1
ATOM 1223 C C . SER A 1 155 ? 16.070 10.923 -50.473 1.00 64.44 155 SER A C 1
ATOM 1225 O O . SER A 1 155 ? 16.056 11.182 -51.676 1.00 64.44 155 SER A O 1
ATOM 1227 N N . ASN A 1 156 ? 16.724 11.681 -49.591 1.00 72.44 156 ASN A N 1
ATOM 1228 C CA . ASN A 1 156 ? 17.612 12.790 -49.942 1.00 72.44 156 ASN A CA 1
ATOM 1229 C C . ASN A 1 156 ? 18.870 12.802 -49.052 1.00 72.44 156 ASN A C 1
ATOM 1231 O O . ASN A 1 156 ? 18.837 12.316 -47.918 1.00 72.44 156 ASN A O 1
ATOM 1235 N N . ASP A 1 157 ? 19.971 13.378 -49.545 1.00 69.44 157 ASP A N 1
ATOM 1236 C CA . ASP A 1 157 ? 21.275 13.375 -48.852 1.00 69.44 157 ASP A CA 1
ATOM 1237 C C . ASP A 1 157 ? 21.213 13.963 -47.433 1.00 69.44 157 ASP A C 1
ATOM 1239 O O . ASP A 1 157 ? 21.912 13.505 -46.529 1.00 69.44 157 ASP A O 1
ATOM 1243 N N . VAL A 1 158 ? 20.326 14.939 -47.209 1.00 68.81 158 VAL A N 1
ATOM 1244 C CA . VAL A 1 158 ? 20.111 15.573 -45.899 1.00 68.81 158 VAL A CA 1
ATOM 1245 C C . VAL A 1 158 ? 19.596 14.556 -44.875 1.00 68.81 158 VAL A C 1
ATOM 1247 O O . VAL A 1 158 ? 20.108 14.499 -43.758 1.00 68.81 158 VAL A O 1
ATOM 1250 N N . THR A 1 159 ? 18.631 13.706 -45.247 1.00 66.50 159 THR A N 1
ATOM 1251 C CA . THR A 1 159 ? 18.141 12.637 -44.357 1.00 66.50 159 THR A CA 1
ATOM 1252 C C . THR A 1 159 ? 19.184 11.548 -44.097 1.00 66.50 159 THR A C 1
ATOM 1254 O O . THR A 1 159 ? 19.201 10.997 -42.998 1.00 66.50 159 THR A O 1
ATOM 1257 N N . HIS A 1 160 ? 20.088 11.274 -45.045 1.00 66.12 160 HIS A N 1
ATOM 1258 C CA . HIS A 1 160 ? 21.194 10.334 -44.836 1.00 66.12 160 HIS A CA 1
ATOM 1259 C C . HIS A 1 160 ? 22.234 10.875 -43.840 1.00 66.12 160 HIS A C 1
ATOM 1261 O O . HIS A 1 160 ? 22.569 10.177 -42.886 1.00 66.12 160 HIS A O 1
ATOM 1267 N N . GLN A 1 161 ? 22.667 12.134 -43.976 1.00 68.50 161 GLN A N 1
ATOM 1268 C CA . GLN A 1 161 ? 23.597 12.769 -43.023 1.00 68.50 161 GLN A CA 1
ATOM 1269 C C . GLN A 1 161 ? 23.010 12.865 -41.602 1.00 68.50 161 GLN A C 1
ATOM 1271 O O . GLN A 1 161 ? 23.709 12.656 -40.608 1.00 68.50 161 GLN A O 1
ATOM 1276 N N . LEU A 1 162 ? 21.704 13.135 -41.497 1.00 64.44 162 LEU A N 1
ATOM 1277 C CA . LEU A 1 162 ? 20.974 13.121 -40.226 1.00 64.44 162 LEU A CA 1
ATOM 1278 C C . LEU A 1 162 ? 20.881 11.716 -39.611 1.00 64.44 162 LEU A C 1
ATOM 1280 O O . LEU A 1 162 ? 20.970 11.595 -38.391 1.00 64.44 162 LEU A O 1
ATOM 1284 N N . ALA A 1 163 ? 20.743 10.663 -40.423 1.00 65.12 163 ALA A N 1
ATOM 1285 C CA . ALA A 1 163 ? 20.714 9.279 -39.946 1.00 65.12 163 ALA A CA 1
ATOM 1286 C C . ALA A 1 163 ? 22.085 8.791 -39.437 1.00 65.12 163 ALA A C 1
ATOM 1288 O O . ALA A 1 163 ? 22.132 7.961 -38.532 1.00 65.12 163 ALA A O 1
ATOM 1289 N N . GLU A 1 164 ? 23.195 9.320 -39.965 1.00 68.00 164 GLU A N 1
ATOM 1290 C CA . GLU A 1 164 ? 24.539 9.051 -39.430 1.00 68.00 164 GLU A CA 1
ATOM 1291 C C . GLU A 1 164 ? 24.773 9.723 -38.066 1.00 68.00 164 GLU A C 1
ATOM 1293 O O . GLU A 1 164 ? 25.390 9.124 -37.187 1.00 68.00 164 GLU A O 1
ATOM 1298 N N . HIS A 1 165 ? 24.251 10.940 -37.860 1.00 66.69 165 HIS A N 1
ATOM 1299 C CA . HIS A 1 165 ? 24.333 11.642 -36.568 1.00 66.69 165 HIS A CA 1
ATOM 1300 C C . HIS A 1 165 ? 23.354 11.106 -35.513 1.00 66.69 165 HIS A C 1
ATOM 1302 O O . HIS A 1 165 ? 23.668 11.116 -34.324 1.00 66.69 165 HIS A O 1
ATOM 1308 N N . TYR A 1 166 ? 22.182 10.631 -35.937 1.00 62.88 166 TYR A N 1
ATOM 1309 C CA . TYR A 1 166 ? 21.157 10.044 -35.074 1.00 62.88 166 TYR A CA 1
ATOM 1310 C C . TYR A 1 166 ? 20.813 8.631 -35.558 1.00 62.88 166 TYR A C 1
ATOM 1312 O O . TYR A 1 166 ? 19.730 8.413 -36.114 1.00 62.88 166 TYR A O 1
ATOM 1320 N N . PRO A 1 167 ? 21.716 7.650 -35.365 1.00 62.62 167 PRO A N 1
ATOM 1321 C CA . PRO A 1 167 ? 21.445 6.274 -35.748 1.00 62.62 167 PRO A CA 1
ATOM 1322 C C . PRO A 1 167 ? 20.221 5.756 -34.989 1.00 62.62 167 PRO A C 1
ATOM 1324 O O . PRO A 1 167 ? 20.040 6.041 -33.804 1.00 62.62 167 PRO A O 1
ATOM 1327 N N . SER A 1 168 ? 19.396 4.940 -35.649 1.00 62.09 168 SER A N 1
ATOM 1328 C CA . SER A 1 168 ? 18.179 4.346 -35.079 1.00 62.09 168 SER A CA 1
ATOM 1329 C C . SER A 1 168 ? 18.474 3.219 -34.076 1.00 62.09 168 SER A C 1
ATOM 1331 O O . SER A 1 168 ? 17.956 2.103 -34.180 1.00 62.09 168 SER A O 1
ATOM 1333 N N . GLN A 1 169 ? 19.337 3.485 -33.100 1.00 64.94 169 GLN A N 1
ATOM 1334 C CA . GLN A 1 169 ? 19.542 2.615 -31.955 1.00 64.94 169 GLN A CA 1
ATOM 1335 C C . GLN A 1 169 ? 18.279 2.670 -31.097 1.00 64.94 169 GLN A C 1
ATOM 1337 O O . GLN A 1 169 ? 17.823 3.754 -30.738 1.00 64.94 169 GLN A O 1
ATOM 1342 N N . ARG A 1 170 ? 17.713 1.513 -30.735 1.00 67.06 170 ARG A N 1
ATOM 1343 C CA . ARG A 1 170 ? 16.568 1.414 -29.810 1.00 67.06 170 ARG A CA 1
ATOM 1344 C C . ARG A 1 170 ? 17.047 1.553 -28.365 1.00 67.06 170 ARG A C 1
ATOM 1346 O O . ARG A 1 170 ? 16.988 0.604 -27.594 1.00 67.06 170 ARG A O 1
ATOM 1353 N N . GLY A 1 171 ? 17.661 2.683 -28.046 1.00 78.56 171 GLY A N 1
ATOM 1354 C CA . GLY A 1 171 ? 18.215 2.987 -26.736 1.00 78.56 171 GLY A CA 1
ATOM 1355 C C . GLY A 1 171 ? 17.113 3.173 -25.708 1.00 78.56 171 GLY A C 1
ATOM 1356 O O . GLY A 1 171 ? 16.171 3.935 -25.931 1.00 78.56 171 GLY A O 1
ATOM 1357 N N . GLN A 1 172 ? 17.234 2.487 -24.575 1.00 83.31 172 GLN A N 1
ATOM 1358 C CA . GLN A 1 172 ? 16.274 2.583 -23.482 1.00 83.31 172 GLN A CA 1
ATOM 1359 C C . GLN A 1 172 ? 16.816 3.423 -22.320 1.00 83.31 172 GLN A C 1
ATOM 1361 O O . GLN A 1 172 ? 17.985 3.334 -21.932 1.00 83.31 172 GLN A O 1
ATOM 1366 N N . ARG A 1 173 ? 15.923 4.230 -21.748 1.00 87.25 173 ARG A N 1
ATOM 1367 C CA . ARG A 1 173 ? 16.056 4.929 -20.476 1.00 87.25 173 ARG A CA 1
ATOM 1368 C C . ARG A 1 173 ? 15.172 4.244 -19.441 1.00 87.25 173 ARG A C 1
ATOM 1370 O O . ARG A 1 173 ? 13.951 4.207 -19.606 1.00 87.25 173 ARG A O 1
ATOM 1377 N N . LEU A 1 174 ? 15.785 3.754 -18.369 1.00 89.56 174 LEU A N 1
ATOM 1378 C CA . LEU A 1 174 ? 15.072 3.159 -17.243 1.00 89.56 174 LEU A CA 1
ATOM 1379 C C . LEU A 1 174 ? 14.693 4.202 -16.191 1.00 89.56 174 LEU A C 1
ATOM 1381 O O . LEU A 1 174 ? 15.529 5.001 -15.755 1.00 89.56 174 LEU A O 1
ATOM 1385 N N . SER A 1 175 ? 13.448 4.129 -15.735 1.00 89.75 175 SER A N 1
ATOM 1386 C CA . SER A 1 175 ? 12.902 4.907 -14.623 1.00 89.75 175 SER A CA 1
ATOM 1387 C C . SER A 1 175 ? 12.094 4.007 -13.689 1.00 89.75 175 SER A C 1
ATOM 1389 O O . SER A 1 175 ? 11.655 2.922 -14.070 1.00 89.75 175 SER A O 1
ATOM 1391 N N . THR A 1 176 ? 11.888 4.450 -12.454 1.00 89.88 176 THR A N 1
ATOM 1392 C CA . THR A 1 176 ? 10.962 3.806 -11.515 1.00 89.88 176 THR A CA 1
ATOM 1393 C C . THR A 1 176 ? 9.604 4.493 -11.568 1.00 89.88 176 THR A C 1
ATOM 1395 O O . THR A 1 176 ? 9.512 5.675 -11.901 1.00 89.88 176 THR A O 1
ATOM 1398 N N . ASP A 1 177 ? 8.549 3.750 -11.253 1.00 89.25 177 ASP A N 1
ATOM 1399 C CA . ASP A 1 177 ? 7.173 4.250 -11.245 1.00 89.25 177 ASP A CA 1
ATOM 1400 C C . ASP A 1 177 ? 6.401 3.697 -10.033 1.00 89.25 177 ASP A C 1
ATOM 1402 O O . ASP A 1 177 ? 6.911 2.870 -9.268 1.00 89.25 177 ASP A O 1
ATOM 1406 N N . ALA A 1 178 ? 5.183 4.186 -9.816 1.00 90.69 178 ALA A N 1
ATOM 1407 C CA . ALA A 1 178 ? 4.328 3.781 -8.714 1.00 90.69 178 ALA A CA 1
ATOM 1408 C C . ALA A 1 178 ? 3.264 2.760 -9.145 1.00 90.69 178 ALA A C 1
ATOM 1410 O O . ALA A 1 178 ? 2.497 2.976 -10.081 1.00 90.69 178 ALA A O 1
ATOM 1411 N N . LEU A 1 179 ? 3.141 1.677 -8.380 1.00 93.69 179 LEU A N 1
ATOM 1412 C CA . LEU A 1 179 ? 2.033 0.736 -8.501 1.00 93.69 179 LEU A CA 1
ATOM 1413 C C . LEU A 1 179 ? 0.778 1.324 -7.839 1.00 93.69 179 LEU A C 1
ATOM 1415 O O . LEU A 1 179 ? 0.841 1.820 -6.713 1.00 93.69 179 LEU A O 1
ATOM 1419 N N . THR A 1 180 ? -0.377 1.235 -8.502 1.00 96.75 180 THR A N 1
ATOM 1420 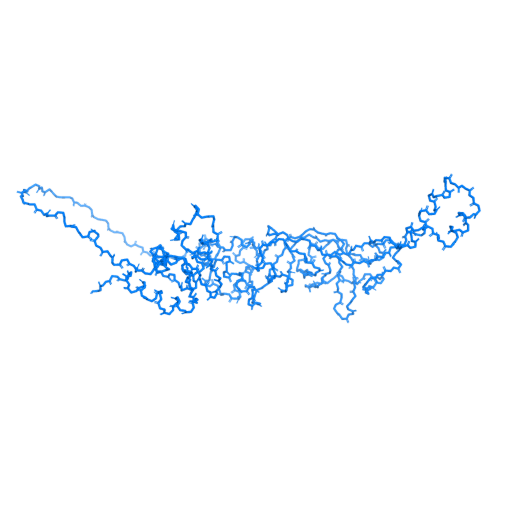C CA . THR A 1 180 ? -1.665 1.560 -7.868 1.00 96.75 180 THR A CA 1
ATOM 1421 C C . THR A 1 180 ? -2.148 0.375 -7.037 1.00 96.75 180 THR A C 1
ATOM 1423 O O . THR A 1 180 ? -2.431 -0.687 -7.588 1.00 96.75 180 THR A O 1
ATOM 1426 N N . VAL A 1 181 ? -2.296 0.566 -5.726 1.00 96.31 181 VAL A N 1
ATOM 1427 C CA . VAL A 1 181 ? -2.919 -0.404 -4.813 1.00 96.31 181 VAL A CA 1
ATOM 1428 C C . VAL A 1 181 ? -4.337 0.059 -4.497 1.00 96.31 181 VAL A C 1
ATOM 1430 O O . VAL A 1 181 ? -4.534 1.160 -3.981 1.00 96.31 181 VAL A O 1
ATOM 1433 N N . LYS A 1 182 ? -5.329 -0.777 -4.814 1.00 95.75 182 LYS A N 1
ATOM 1434 C CA . LYS A 1 182 ? -6.755 -0.512 -4.561 1.00 95.75 182 LYS A CA 1
ATOM 1435 C C . LYS A 1 182 ? -7.155 -0.915 -3.133 1.00 95.75 182 LYS A C 1
ATOM 1437 O O . LYS A 1 182 ? -6.582 -1.874 -2.616 1.00 95.75 182 LYS A O 1
ATOM 1442 N N . PRO A 1 183 ? -8.204 -0.317 -2.532 1.00 93.69 183 PRO A N 1
ATOM 1443 C CA . PRO A 1 183 ? -8.707 -0.721 -1.213 1.00 93.69 183 PRO A CA 1
ATOM 1444 C C . PRO A 1 183 ? -8.993 -2.228 -1.095 1.00 93.69 183 PRO A C 1
ATOM 1446 O O . PRO A 1 183 ? -8.606 -2.860 -0.119 1.00 93.69 183 PRO A O 1
ATOM 1449 N N . SER A 1 184 ? -9.556 -2.851 -2.137 1.00 93.50 184 SER A N 1
ATOM 1450 C CA . SER A 1 184 ? -9.845 -4.296 -2.177 1.00 93.50 184 SER A CA 1
ATOM 1451 C C . SER A 1 184 ? -8.607 -5.209 -2.190 1.00 93.50 184 SER A C 1
ATOM 1453 O O . SER A 1 184 ? -8.728 -6.422 -1.988 1.00 93.50 184 SER A O 1
ATOM 1455 N N . GLN A 1 185 ? -7.415 -4.657 -2.421 1.00 96.06 185 GLN A N 1
ATOM 1456 C CA . GLN A 1 185 ? -6.135 -5.366 -2.341 1.00 96.06 185 GLN A CA 1
ATOM 1457 C C . GLN A 1 185 ? -5.490 -5.251 -0.960 1.00 96.06 185 GLN A C 1
ATOM 1459 O O . GLN A 1 185 ? -4.596 -6.038 -0.660 1.00 96.06 185 GLN A O 1
ATOM 1464 N N . ILE A 1 186 ? -5.939 -4.319 -0.114 1.00 96.44 186 ILE A N 1
ATOM 1465 C CA . ILE A 1 186 ? -5.378 -4.124 1.221 1.00 96.44 186 ILE A CA 1
ATOM 1466 C C . ILE A 1 186 ? -5.646 -5.349 2.095 1.00 96.44 186 ILE A C 1
ATOM 1468 O O . ILE A 1 186 ? -6.708 -5.983 2.047 1.00 96.44 186 ILE A O 1
ATOM 1472 N N . ARG A 1 187 ? -4.633 -5.701 2.879 1.00 96.12 187 ARG A N 1
ATOM 1473 C CA . ARG A 1 187 ? -4.642 -6.783 3.851 1.00 96.12 187 ARG A CA 1
ATOM 1474 C C . ARG A 1 187 ? -4.061 -6.296 5.175 1.00 96.12 187 ARG A C 1
ATOM 1476 O O . ARG A 1 187 ? -3.239 -5.383 5.217 1.00 96.12 187 ARG A O 1
ATOM 1483 N N . VAL A 1 188 ? -4.465 -6.962 6.243 1.00 94.94 188 VAL A N 1
ATOM 1484 C CA . VAL A 1 188 ? -3.942 -6.813 7.598 1.00 94.94 188 VAL A CA 1
ATOM 1485 C C . VAL A 1 188 ? -3.318 -8.146 7.997 1.00 94.94 188 VAL A C 1
ATOM 1487 O O . VAL A 1 188 ? -3.895 -9.206 7.736 1.00 94.94 188 VAL A O 1
ATOM 1490 N N . ASP A 1 189 ? -2.130 -8.105 8.596 1.00 94.81 189 ASP A N 1
ATOM 1491 C CA . ASP A 1 189 ? -1.479 -9.288 9.152 1.00 94.81 189 ASP A CA 1
ATOM 1492 C C . ASP A 1 189 ? -2.018 -9.568 10.555 1.00 94.81 189 ASP A C 1
ATOM 1494 O O . ASP A 1 189 ? -1.757 -8.820 11.499 1.00 94.81 189 ASP A O 1
ATOM 1498 N N . MET A 1 190 ? -2.766 -10.660 10.704 1.00 91.62 190 MET A N 1
ATOM 1499 C CA . MET A 1 190 ? -3.364 -11.003 11.990 1.00 91.62 190 MET A CA 1
ATOM 1500 C C . MET A 1 190 ? -2.341 -11.396 13.062 1.00 91.62 190 MET A C 1
ATOM 1502 O O . MET A 1 190 ? -2.679 -11.362 14.243 1.00 91.62 190 MET A O 1
ATOM 1506 N N . GLU A 1 191 ? -1.106 -11.749 12.687 1.00 91.50 191 GLU A N 1
ATOM 1507 C CA . GLU A 1 191 ? -0.036 -11.973 13.665 1.00 91.50 191 GLU A CA 1
ATOM 1508 C C . GLU A 1 191 ? 0.426 -10.627 14.253 1.00 91.50 191 GLU A C 1
ATOM 1510 O O . GLU A 1 191 ? 0.429 -10.485 15.473 1.00 91.50 191 GLU A O 1
ATOM 1515 N N . GLN A 1 192 ? 0.621 -9.587 13.427 1.00 92.19 192 GLN A N 1
ATOM 1516 C CA . GLN A 1 192 ? 0.914 -8.232 13.926 1.00 92.19 192 GLN A CA 1
ATOM 1517 C C . GLN A 1 192 ? -0.229 -7.652 14.778 1.00 92.19 192 GLN A C 1
ATOM 1519 O O . GLN A 1 192 ? 0.024 -7.016 15.798 1.00 92.19 192 GLN A O 1
ATOM 1524 N N . VAL A 1 193 ? -1.495 -7.900 14.412 1.00 90.62 193 VAL A N 1
ATOM 1525 C CA . VAL A 1 193 ? -2.655 -7.472 15.224 1.00 90.62 193 VAL A CA 1
ATOM 1526 C C . VAL A 1 193 ? -2.643 -8.128 16.609 1.00 90.62 193 VAL A C 1
ATOM 1528 O O . VAL A 1 193 ? -2.917 -7.459 17.605 1.00 90.62 193 VAL A O 1
ATOM 1531 N N . ILE A 1 194 ? -2.297 -9.418 16.699 1.00 89.88 194 ILE A N 1
ATOM 1532 C CA . ILE A 1 194 ? -2.142 -10.109 17.988 1.00 89.88 194 ILE A CA 1
ATOM 1533 C C . ILE A 1 194 ? -0.974 -9.534 18.791 1.00 89.88 194 ILE A C 1
ATOM 1535 O O . ILE A 1 194 ? -1.102 -9.410 20.009 1.00 89.88 194 ILE A O 1
ATOM 1539 N N . ASP A 1 195 ? 0.136 -9.186 18.144 1.00 89.94 195 ASP A N 1
ATOM 1540 C CA . ASP A 1 195 ? 1.315 -8.648 18.826 1.00 89.94 195 ASP A CA 1
ATOM 1541 C C . ASP A 1 195 ? 1.064 -7.233 19.386 1.00 89.94 195 ASP A C 1
ATOM 1543 O O . ASP A 1 195 ? 1.508 -6.928 20.493 1.00 89.94 195 ASP A O 1
ATOM 1547 N N . VAL A 1 196 ? 0.297 -6.392 18.677 1.00 90.88 196 VAL A N 1
ATOM 1548 C CA . VAL A 1 196 ? -0.035 -5.017 19.106 1.00 90.88 196 VAL A CA 1
ATOM 1549 C C . VAL A 1 196 ? -1.171 -4.966 20.133 1.00 90.88 196 VAL A C 1
ATOM 1551 O O . VAL A 1 196 ? -1.074 -4.232 21.115 1.00 90.88 196 VAL A O 1
ATOM 1554 N N . PHE A 1 197 ? -2.251 -5.729 19.931 1.00 85.50 197 PHE A N 1
ATOM 1555 C CA . PHE A 1 197 ? -3.459 -5.647 20.769 1.00 85.50 197 PHE A CA 1
ATOM 1556 C C . PHE A 1 197 ? -3.621 -6.804 21.772 1.00 85.50 197 PHE A C 1
ATOM 1558 O O . PHE A 1 197 ? -4.478 -6.751 22.656 1.00 85.50 197 PHE A O 1
ATOM 1565 N N . GLY A 1 198 ? -2.800 -7.849 21.663 1.00 86.38 198 GLY A N 1
ATOM 1566 C CA . GLY A 1 198 ? -2.837 -9.034 22.515 1.00 86.38 198 GLY A CA 1
ATOM 1567 C C . GLY A 1 198 ? -3.884 -10.075 22.100 1.00 86.38 198 GLY A C 1
ATOM 1568 O O . GLY A 1 198 ? -4.945 -9.778 21.557 1.00 86.38 198 GLY A O 1
ATOM 1569 N N . LYS A 1 199 ? -3.635 -11.347 22.439 1.00 83.56 199 LYS A N 1
ATOM 1570 C CA . LYS A 1 199 ? -4.515 -12.488 22.088 1.00 83.56 199 LYS A CA 1
ATOM 1571 C C . LYS A 1 199 ? -5.958 -12.381 22.602 1.00 83.56 199 LYS A C 1
ATOM 1573 O O . LYS A 1 199 ? -6.831 -13.079 22.094 1.00 83.56 199 LYS A O 1
ATOM 1578 N N . ALA A 1 200 ? -6.219 -11.531 23.595 1.00 76.88 200 ALA A N 1
ATOM 1579 C CA . ALA A 1 200 ? -7.555 -11.321 24.149 1.00 76.88 200 ALA A CA 1
ATOM 1580 C C . ALA A 1 200 ? -8.533 -10.667 23.154 1.00 76.88 200 ALA A C 1
ATOM 1582 O O . ALA A 1 200 ? -9.742 -10.796 23.335 1.00 76.88 200 ALA A O 1
ATOM 1583 N N . VAL A 1 201 ? -8.043 -10.004 22.095 1.00 79.62 201 VAL A N 1
ATOM 1584 C CA . VAL A 1 201 ? -8.924 -9.391 21.089 1.00 79.62 201 VAL A CA 1
ATOM 1585 C C . VAL A 1 201 ? -9.548 -10.386 20.114 1.00 79.62 201 VAL A C 1
ATOM 1587 O O . VAL A 1 201 ? -10.412 -9.992 19.338 1.00 79.62 201 VAL A O 1
ATOM 1590 N N . LEU A 1 202 ? -9.146 -11.659 20.121 1.00 79.81 202 LEU A N 1
ATOM 1591 C CA . LEU A 1 202 ? -9.667 -12.652 19.181 1.00 79.81 202 LEU A CA 1
ATOM 1592 C C . LEU A 1 202 ? -11.097 -13.072 19.533 1.00 79.81 202 LEU A C 1
ATOM 1594 O O . LEU A 1 202 ? -11.399 -13.423 20.675 1.00 79.81 202 LEU A O 1
ATOM 1598 N N . LEU A 1 203 ? -11.972 -13.109 18.527 1.00 73.44 203 LEU A N 1
ATOM 1599 C CA . LEU A 1 203 ? -13.297 -13.700 18.681 1.00 73.44 203 LEU A CA 1
ATOM 1600 C C . LEU A 1 203 ? -13.157 -15.219 18.807 1.00 73.44 203 LEU 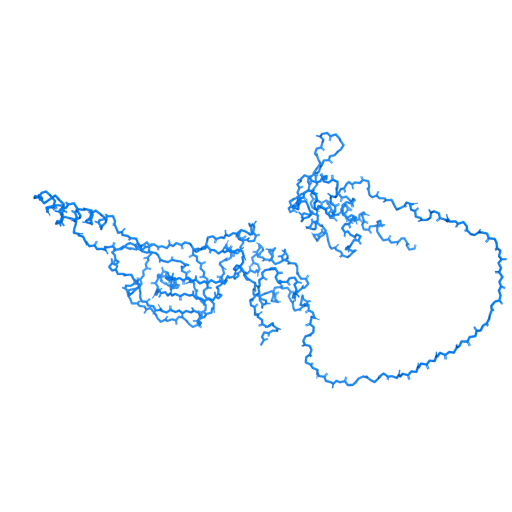A C 1
ATOM 1602 O O . LEU A 1 203 ? -12.706 -15.892 17.879 1.00 73.44 203 LEU A O 1
ATOM 1606 N N . ASN A 1 204 ? -13.631 -15.775 19.924 1.00 58.62 204 ASN A N 1
ATOM 1607 C CA . ASN A 1 204 ? -13.761 -17.219 20.128 1.00 58.62 204 ASN A CA 1
ATOM 1608 C C . ASN A 1 204 ? -14.916 -17.806 19.284 1.00 58.62 204 ASN A C 1
ATOM 1610 O O . ASN A 1 204 ? -15.840 -18.425 19.812 1.00 58.62 204 ASN A O 1
ATOM 1614 N N . ARG A 1 205 ? -14.866 -17.664 17.950 1.00 48.09 205 ARG A N 1
ATOM 1615 C CA . ARG A 1 205 ? -15.625 -18.544 17.049 1.00 48.09 205 ARG A CA 1
ATOM 1616 C C . ARG A 1 205 ? -14.953 -19.915 17.085 1.00 48.09 205 ARG A C 1
ATOM 1618 O O . ARG A 1 205 ? -13.925 -20.133 16.448 1.00 48.09 205 ARG A O 1
ATOM 1625 N N . GLY A 1 206 ? -15.507 -20.811 17.895 1.00 38.09 206 GLY A N 1
ATOM 1626 C CA . GLY A 1 206 ? -14.891 -22.090 18.226 1.00 38.09 206 GLY A CA 1
ATOM 1627 C C . GLY A 1 206 ? -14.601 -22.973 17.012 1.00 38.09 206 GLY A C 1
ATOM 1628 O O . GLY A 1 206 ? -15.496 -23.611 16.473 1.00 38.09 206 GLY A O 1
ATOM 1629 N N . CYS A 1 207 ? -13.320 -23.112 16.678 1.00 33.47 207 CYS A N 1
ATOM 1630 C CA . CYS A 1 207 ? -12.768 -24.399 16.260 1.00 33.47 207 CYS A CA 1
ATOM 1631 C C . CYS A 1 207 ? -12.166 -25.067 17.503 1.00 33.47 207 CYS A C 1
ATOM 1633 O O . CYS A 1 207 ? -10.948 -25.148 17.642 1.00 33.47 207 CYS A O 1
ATOM 1635 N N . GLN A 1 208 ? -13.017 -25.485 18.447 1.00 34.75 208 GLN A N 1
ATOM 1636 C CA . GLN A 1 208 ? -12.557 -26.350 19.530 1.00 34.75 208 GLN A CA 1
ATOM 1637 C C . GLN A 1 208 ? -12.301 -27.738 18.944 1.00 34.75 208 GLN A C 1
ATOM 1639 O O . GLN A 1 208 ? -13.234 -28.452 18.580 1.00 34.75 208 GLN A O 1
ATOM 1644 N N . ALA A 1 209 ? -11.025 -28.118 18.862 1.00 31.41 209 ALA A N 1
ATOM 1645 C CA . ALA A 1 209 ? -10.676 -29.528 18.903 1.00 31.41 209 ALA A CA 1
ATOM 1646 C C . ALA A 1 209 ? -11.200 -30.085 20.236 1.00 31.41 209 ALA A C 1
ATOM 1648 O O . ALA A 1 209 ? -10.993 -29.478 21.289 1.00 31.41 209 ALA A O 1
ATOM 1649 N N . VAL A 1 210 ? -11.944 -31.188 20.176 1.00 29.92 210 VAL A N 1
ATOM 1650 C CA . VAL A 1 210 ? -12.620 -31.760 21.344 1.00 29.92 210 VAL A C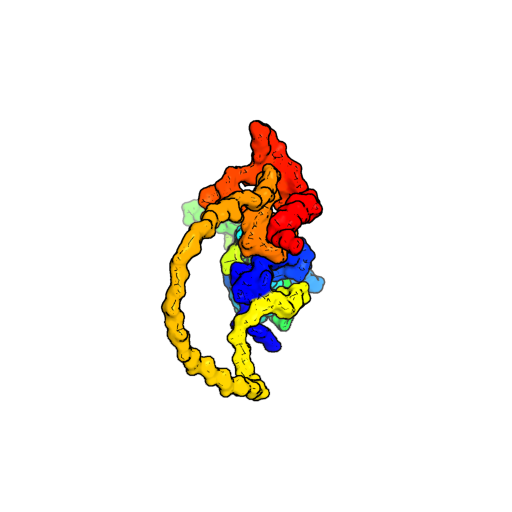A 1
ATOM 1651 C C . VAL A 1 210 ? -11.615 -32.553 22.175 1.00 29.92 210 VAL A C 1
ATOM 1653 O O . VAL A 1 210 ? -11.510 -33.770 22.030 1.00 29.92 210 VAL A O 1
ATOM 1656 N N . ASP A 1 211 ? -10.908 -31.876 23.078 1.00 30.72 211 ASP A N 1
ATOM 1657 C CA . ASP A 1 211 ? -10.266 -32.557 24.202 1.00 30.72 211 ASP A CA 1
ATOM 1658 C C . ASP A 1 211 ? -11.314 -32.828 25.285 1.00 30.72 211 ASP A C 1
ATOM 1660 O O . ASP A 1 211 ? -11.836 -31.937 25.958 1.00 30.72 211 ASP A O 1
ATOM 1664 N N . THR A 1 212 ? -11.670 -34.105 25.404 1.00 32.72 212 THR A N 1
ATOM 1665 C CA . THR A 1 212 ? -12.735 -34.571 26.291 1.00 32.72 212 THR A CA 1
ATOM 1666 C C . THR A 1 212 ? -12.219 -34.689 27.722 1.00 32.72 212 THR A C 1
ATOM 1668 O O . THR A 1 212 ? -11.539 -35.660 28.051 1.00 32.72 212 THR A O 1
ATOM 1671 N N . VAL A 1 213 ? -12.625 -33.780 28.612 1.00 31.30 213 VAL A N 1
ATOM 1672 C CA . VAL A 1 213 ? -12.533 -34.006 30.065 1.00 31.30 213 VAL A CA 1
ATOM 1673 C C . VAL A 1 213 ? -13.924 -33.915 30.685 1.00 31.30 213 VAL A C 1
ATOM 1675 O O . VAL A 1 213 ? -14.616 -32.906 30.584 1.00 31.30 213 VAL A O 1
ATOM 1678 N N . LYS A 1 214 ? -14.348 -35.025 31.297 1.00 35.00 214 LYS A N 1
ATOM 1679 C CA . LYS A 1 214 ? -15.681 -35.216 31.883 1.00 35.00 214 LYS A CA 1
ATOM 1680 C C . LYS A 1 214 ? -15.961 -34.210 33.004 1.00 35.00 214 LYS A C 1
ATOM 1682 O O . LYS A 1 214 ? -15.234 -34.185 33.993 1.00 35.00 214 LYS A O 1
ATOM 1687 N N . ALA A 1 215 ? -17.099 -33.524 32.919 1.00 30.95 215 ALA A N 1
ATOM 1688 C CA . ALA A 1 215 ? -17.786 -32.940 34.067 1.00 30.95 215 ALA A CA 1
ATOM 1689 C C . ALA A 1 215 ? -19.207 -33.522 34.132 1.00 30.95 215 ALA A C 1
ATOM 1691 O O . ALA A 1 215 ? -19.991 -33.394 33.192 1.00 30.95 215 ALA A O 1
ATOM 1692 N N . THR A 1 216 ? -19.509 -34.234 35.214 1.00 31.53 216 THR A N 1
ATOM 1693 C CA . THR A 1 216 ? -20.746 -35.008 35.376 1.00 31.53 216 THR A CA 1
ATOM 1694 C C . THR A 1 216 ? -21.900 -34.094 35.796 1.00 31.53 216 THR A C 1
ATOM 1696 O O . THR A 1 216 ? -21.858 -33.535 36.889 1.00 31.53 216 THR A O 1
ATOM 1699 N N . LEU A 1 217 ? -22.950 -33.969 34.976 1.00 32.75 217 LEU A N 1
ATOM 1700 C CA . LEU A 1 217 ? -24.202 -33.326 35.398 1.00 32.75 217 LEU A CA 1
ATOM 1701 C C . LEU A 1 217 ? -25.152 -34.362 36.014 1.00 32.75 217 LEU A C 1
ATOM 1703 O O . LEU A 1 217 ? -25.516 -35.341 35.363 1.00 32.75 217 LEU A O 1
ATOM 1707 N N . GLY A 1 218 ? -25.588 -34.119 37.251 1.00 28.70 218 GLY A N 1
ATOM 1708 C CA . GLY A 1 218 ? -26.727 -34.814 37.847 1.00 28.70 218 GLY A CA 1
ATOM 1709 C C . GLY A 1 218 ? -28.038 -34.202 37.353 1.00 28.70 218 GLY A C 1
ATOM 1710 O O . GLY A 1 218 ? -28.245 -33.000 37.489 1.00 28.70 218 GLY A O 1
ATOM 1711 N N . SER A 1 219 ? -28.915 -35.025 36.780 1.00 29.78 219 SER A N 1
ATOM 1712 C CA . SER A 1 219 ? -30.235 -34.621 36.285 1.00 29.78 219 SER A CA 1
ATOM 1713 C C . SER A 1 219 ? -31.332 -35.101 37.230 1.00 29.78 219 SER A C 1
ATOM 1715 O O . SER A 1 219 ? -31.488 -36.311 37.388 1.00 29.78 219 SER A O 1
ATOM 1717 N N . THR A 1 220 ? -32.174 -34.185 37.718 1.00 30.56 220 THR A N 1
ATOM 1718 C CA . THR A 1 220 ? -33.506 -34.538 38.234 1.00 30.56 220 THR A CA 1
ATOM 1719 C C . THR A 1 220 ? -34.534 -33.499 37.792 1.00 30.56 220 THR A C 1
ATOM 1721 O O . THR A 1 220 ? -34.460 -32.334 38.172 1.00 30.56 220 THR A O 1
ATOM 1724 N N . VAL A 1 221 ? -35.504 -33.937 36.991 1.00 33.47 221 VAL A N 1
ATOM 1725 C CA . VAL A 1 221 ? -36.704 -33.174 36.615 1.00 33.47 221 VAL A CA 1
ATOM 1726 C C . VAL A 1 221 ? -37.842 -33.567 37.554 1.00 33.47 221 VAL A C 1
ATOM 1728 O O . VAL A 1 221 ? -37.946 -34.726 37.952 1.00 33.47 221 VAL A O 1
ATOM 1731 N N . SER A 1 222 ? -38.742 -32.638 37.871 1.00 28.94 222 SER A N 1
ATOM 1732 C CA . SER A 1 222 ? -40.076 -32.974 38.382 1.00 28.94 222 SER A CA 1
ATOM 1733 C C . SER A 1 222 ? -41.097 -31.934 37.927 1.00 28.94 222 SER A C 1
ATOM 1735 O O . SER A 1 222 ? -40.995 -30.759 38.263 1.00 28.94 222 SER A O 1
ATOM 1737 N N . GLN A 1 223 ? -42.080 -32.389 37.150 1.00 34.19 223 GLN A N 1
ATOM 1738 C CA . GLN A 1 223 ? -43.326 -31.682 36.860 1.00 34.19 223 GLN A CA 1
ATOM 1739 C C . GLN A 1 223 ? -44.456 -32.408 37.596 1.00 34.19 223 GLN A C 1
ATOM 1741 O O . GLN A 1 223 ? -44.578 -33.623 37.448 1.00 34.19 223 GLN A O 1
ATOM 1746 N N . THR A 1 224 ? -45.335 -31.699 38.303 1.00 30.53 224 THR A N 1
ATOM 1747 C CA . THR A 1 224 ? -46.731 -32.139 38.508 1.00 30.53 224 THR A CA 1
ATOM 1748 C C . THR A 1 224 ? -47.614 -30.918 38.780 1.00 30.53 224 THR A C 1
ATOM 1750 O O . THR A 1 224 ? -47.154 -29.945 39.372 1.00 30.53 224 THR A O 1
ATOM 1753 N N . ALA A 1 225 ? -48.856 -30.948 38.295 1.00 32.50 225 ALA A N 1
ATOM 1754 C CA . ALA A 1 225 ? -49.795 -29.824 38.317 1.00 32.50 225 ALA A CA 1
ATOM 1755 C C . ALA A 1 225 ? -50.824 -29.906 39.464 1.00 32.50 225 ALA A C 1
ATOM 1757 O O . ALA A 1 225 ? -51.018 -30.968 40.054 1.00 32.50 225 ALA A O 1
ATOM 1758 N N . GLY A 1 226 ? -51.538 -28.800 39.714 1.00 29.73 226 GLY A N 1
ATOM 1759 C CA . GLY A 1 226 ? -52.706 -28.726 40.603 1.00 29.73 226 GLY A CA 1
ATOM 1760 C C . GLY A 1 226 ? -53.607 -27.519 40.279 1.00 29.73 226 GLY A C 1
ATOM 1761 O O . GLY A 1 226 ? -53.107 -26.430 40.016 1.00 29.73 226 GLY A O 1
ATOM 1762 N N . GLN A 1 227 ? -54.925 -27.741 40.249 1.00 30.20 227 GLN A N 1
ATOM 1763 C CA . GLN A 1 227 ? -56.011 -26.772 39.964 1.00 30.20 227 GLN A CA 1
ATOM 1764 C C . GLN A 1 227 ? -56.388 -25.967 41.253 1.00 30.20 227 GLN A C 1
ATOM 1766 O O . GLN A 1 227 ? -55.864 -26.307 42.308 1.00 30.20 227 GLN A O 1
ATOM 1771 N N . CYS A 1 228 ? -57.262 -24.940 41.333 1.00 25.05 228 CYS A N 1
ATOM 1772 C CA . CYS A 1 228 ? -58.277 -24.333 40.441 1.00 25.05 228 CYS A CA 1
ATOM 1773 C C . CYS A 1 228 ? -58.710 -22.909 40.943 1.00 25.05 228 CYS A C 1
ATOM 1775 O O . CYS A 1 228 ? -58.490 -22.617 42.113 1.00 25.05 228 CYS A O 1
ATOM 1777 N N . ILE A 1 229 ? -59.341 -22.089 40.072 1.00 28.05 229 ILE A N 1
ATOM 1778 C CA . ILE A 1 229 ? -60.556 -21.208 40.238 1.00 28.05 229 ILE A CA 1
ATOM 1779 C C . ILE A 1 229 ? -60.938 -20.718 41.673 1.00 28.05 229 ILE A C 1
ATOM 1781 O O . ILE A 1 229 ? -61.070 -21.552 42.561 1.00 28.05 229 ILE A O 1
ATOM 1785 N N . GLU A 1 230 ? -61.268 -19.442 41.996 1.00 27.86 230 GLU A N 1
ATOM 1786 C CA . GLU A 1 230 ? -61.415 -18.142 41.268 1.00 27.86 230 GLU A CA 1
ATOM 1787 C C . GLU A 1 230 ? -61.565 -16.931 42.249 1.00 27.86 230 GLU A C 1
ATOM 1789 O O . GLU A 1 230 ? -61.819 -17.168 43.428 1.00 27.86 230 GLU A O 1
ATOM 1794 N N . SER A 1 231 ? -61.501 -15.660 41.774 1.00 27.73 231 SER A N 1
ATOM 1795 C CA . SER A 1 231 ? -62.335 -14.498 42.227 1.00 27.73 231 SER A CA 1
ATOM 1796 C C . SER A 1 231 ? -61.937 -13.157 41.558 1.00 27.73 231 SER A C 1
ATOM 1798 O O . SER A 1 231 ? -60.754 -12.853 41.421 1.00 27.73 231 SER A O 1
ATOM 1800 N N . VAL A 1 232 ? -62.920 -12.323 41.190 1.00 36.31 232 VAL A N 1
ATOM 1801 C CA . VAL A 1 232 ? -62.765 -10.982 40.576 1.00 36.31 232 VAL A CA 1
ATOM 1802 C C . VAL A 1 232 ? -63.128 -9.885 41.585 1.00 36.31 232 VAL A C 1
ATOM 1804 O O . VAL A 1 232 ? -64.154 -10.029 42.246 1.00 36.31 232 VAL A O 1
ATOM 1807 N N . ASN A 1 233 ? -62.371 -8.773 41.654 1.00 28.39 233 ASN A N 1
ATOM 1808 C CA . ASN A 1 233 ? -62.923 -7.400 41.736 1.00 28.39 233 ASN A CA 1
ATOM 1809 C C . ASN A 1 233 ? -61.876 -6.266 41.822 1.00 28.39 233 ASN A C 1
ATOM 1811 O O . ASN A 1 233 ? -60.836 -6.407 42.455 1.00 28.39 233 ASN A O 1
ATOM 1815 N N . ALA A 1 234 ? -62.298 -5.105 41.300 1.00 30.27 234 ALA A N 1
ATOM 1816 C CA . ALA A 1 234 ? -61.739 -3.749 41.433 1.00 30.27 234 ALA A CA 1
ATOM 1817 C C . ALA A 1 234 ? -60.485 -3.379 40.593 1.00 30.27 234 ALA A C 1
ATOM 1819 O O . ALA A 1 234 ? -59.645 -4.232 40.312 1.00 30.27 234 ALA A O 1
ATOM 1820 N N . PRO A 1 235 ? -60.384 -2.112 40.126 1.00 37.97 235 PRO A N 1
ATOM 1821 C CA . PRO A 1 235 ? -59.490 -1.740 39.034 1.00 37.97 235 PRO A CA 1
ATOM 1822 C C . PRO A 1 235 ? -58.147 -1.198 39.536 1.00 37.97 235 PRO A C 1
ATOM 1824 O O . PRO A 1 235 ? -58.110 -0.239 40.305 1.00 37.97 235 PRO A O 1
ATOM 1827 N N . THR A 1 236 ? -57.040 -1.747 39.039 1.00 33.25 236 THR A N 1
ATOM 1828 C CA . THR A 1 236 ? -55.737 -1.080 39.151 1.00 33.25 236 THR A CA 1
ATOM 1829 C C . THR A 1 236 ? -55.554 -0.162 37.953 1.00 33.25 236 THR A C 1
ATOM 1831 O O . THR A 1 236 ? -55.635 -0.592 36.802 1.00 33.25 236 THR A O 1
ATOM 1834 N N . GLU A 1 237 ? -55.349 1.115 38.250 1.00 31.98 237 GLU A N 1
ATOM 1835 C CA . GLU A 1 237 ? -55.103 2.186 37.293 1.00 31.98 237 GLU A CA 1
ATOM 1836 C C . GLU A 1 237 ? -53.995 1.804 36.300 1.00 31.98 237 GLU A C 1
ATOM 1838 O O . GLU A 1 237 ? -52.962 1.247 36.682 1.00 31.98 237 GLU A O 1
ATOM 1843 N N . LEU A 1 238 ? -54.183 2.148 35.021 1.00 36.41 238 LEU A N 1
ATOM 1844 C CA . LEU A 1 238 ? -53.087 2.187 34.055 1.00 36.41 238 LEU A CA 1
ATOM 1845 C C . LEU A 1 238 ? -52.169 3.354 34.434 1.00 36.41 238 LEU A C 1
ATOM 1847 O O . LEU A 1 238 ? -52.302 4.459 33.909 1.00 36.41 238 LEU A O 1
ATOM 1851 N N . GLY A 1 239 ? -51.268 3.095 35.383 1.00 29.53 239 GLY A N 1
ATOM 1852 C CA . GLY A 1 239 ? -50.226 4.024 35.790 1.00 29.53 239 GLY A CA 1
ATOM 1853 C C . GLY A 1 239 ? -49.420 4.463 34.573 1.00 29.53 239 GLY A C 1
ATOM 1854 O O . GLY A 1 239 ? -48.808 3.645 33.883 1.00 29.53 239 GLY A O 1
ATOM 1855 N N . LEU A 1 240 ? -49.426 5.769 34.312 1.00 36.22 240 LEU A N 1
ATOM 1856 C CA . LEU A 1 240 ? -48.608 6.426 33.294 1.00 36.22 240 LEU A CA 1
ATOM 1857 C C . LEU A 1 240 ? -47.142 6.518 33.765 1.00 36.22 240 LEU A C 1
ATOM 1859 O O . LEU A 1 240 ? -46.552 7.590 33.789 1.00 36.22 240 LEU A O 1
ATOM 1863 N N . ASP A 1 241 ? -46.545 5.374 34.111 1.00 34.38 241 ASP A N 1
ATOM 1864 C CA . ASP A 1 241 ? -45.111 5.241 34.422 1.00 34.38 241 ASP A CA 1
ATOM 1865 C C . ASP A 1 241 ? -44.247 5.213 33.141 1.00 34.38 241 ASP A C 1
ATOM 1867 O O . ASP A 1 241 ? -43.017 5.134 33.183 1.00 34.38 241 ASP A O 1
ATOM 1871 N N . SER A 1 242 ? -44.889 5.301 31.972 1.00 45.41 242 SER A N 1
ATOM 1872 C CA . SER A 1 242 ? -44.250 5.632 30.701 1.00 45.41 242 SER A CA 1
ATOM 1873 C C . SER A 1 242 ? -44.415 7.128 30.436 1.00 45.41 242 SER A C 1
ATOM 1875 O O . SER A 1 242 ? -45.540 7.618 30.458 1.00 45.41 242 SER A O 1
ATOM 1877 N N . VAL A 1 243 ? -43.304 7.813 30.114 1.00 47.12 243 VAL A N 1
ATOM 1878 C CA . VAL A 1 243 ? -43.151 9.288 30.069 1.00 47.12 243 VAL A CA 1
ATOM 1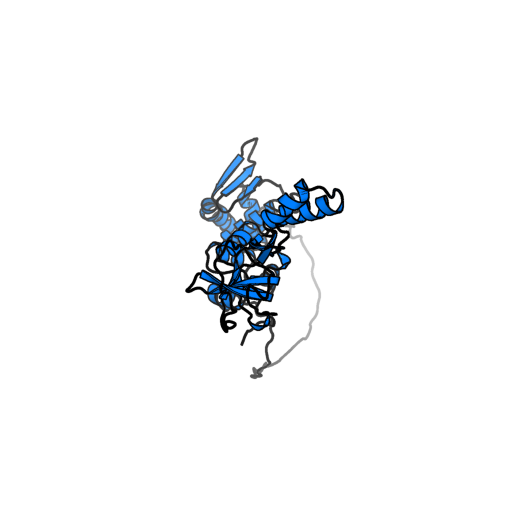879 C C . VAL A 1 243 ? -43.086 9.864 31.500 1.00 47.12 243 VAL A C 1
ATOM 1881 O O . VAL A 1 243 ? -44.089 9.949 32.184 1.00 47.12 243 VAL A O 1
ATOM 1884 N N . ILE A 1 244 ? -41.937 10.272 32.057 1.00 42.84 244 ILE A N 1
ATOM 1885 C CA . ILE A 1 244 ? -40.821 11.033 31.468 1.00 42.84 244 ILE A CA 1
ATOM 1886 C C . ILE A 1 244 ? -39.473 10.497 31.996 1.00 42.84 244 ILE A C 1
ATOM 1888 O O . ILE A 1 244 ? -39.162 10.676 33.173 1.00 42.84 244 ILE A O 1
ATOM 1892 N N . GLN A 1 245 ? -38.602 9.956 31.133 1.00 49.53 245 GLN A N 1
ATOM 1893 C CA . GLN A 1 245 ? -37.161 10.042 31.419 1.00 49.53 245 GLN A CA 1
ATOM 1894 C C . GLN A 1 245 ? -36.682 11.449 31.028 1.00 49.53 245 GLN A C 1
ATOM 1896 O O . GLN A 1 245 ? -37.046 11.912 29.942 1.00 49.53 245 GLN A O 1
ATOM 1901 N N . PRO A 1 246 ? -35.909 12.158 31.875 1.00 51.81 246 PRO A N 1
ATOM 1902 C CA . PRO A 1 246 ? -35.457 13.515 31.584 1.00 51.81 246 PRO A CA 1
ATOM 1903 C C . PRO A 1 246 ? -34.431 13.493 30.447 1.00 51.81 246 PRO A C 1
ATOM 1905 O O . PRO A 1 246 ? -33.227 13.361 30.670 1.00 51.81 246 PRO A O 1
ATOM 1908 N N . MET A 1 247 ? -34.931 13.605 29.214 1.00 52.50 247 MET A N 1
ATOM 1909 C CA . MET A 1 247 ? -34.116 13.637 28.005 1.00 52.50 247 MET A CA 1
ATOM 1910 C C . MET A 1 247 ? -33.094 14.787 28.097 1.00 52.50 247 MET A C 1
ATOM 1912 O O . MET A 1 247 ? -33.465 15.893 28.506 1.00 52.50 247 MET A O 1
ATOM 1916 N N . PRO A 1 248 ? -31.819 14.567 27.721 1.00 60.03 248 PRO A N 1
ATOM 1917 C CA . PRO A 1 248 ? -30.818 15.625 27.738 1.00 60.03 248 PRO A CA 1
ATOM 1918 C C . PRO A 1 248 ? -31.285 16.862 26.956 1.00 60.03 248 PRO A C 1
ATOM 1920 O O . PRO A 1 248 ? -31.722 16.748 25.817 1.00 60.03 248 PRO A O 1
ATOM 1923 N N . ILE A 1 249 ? -31.160 18.060 27.532 1.00 69.31 249 ILE A N 1
ATOM 1924 C CA . ILE A 1 249 ? -31.566 19.310 26.853 1.00 69.31 249 ILE A CA 1
ATOM 1925 C C . ILE A 1 249 ? -30.580 19.679 25.723 1.00 69.31 249 ILE A C 1
ATOM 1927 O O . ILE A 1 249 ? -30.936 20.373 24.775 1.00 69.31 249 ILE A O 1
ATOM 1931 N N . HIS A 1 250 ? -29.334 19.205 25.806 1.00 82.25 250 HIS A N 1
ATOM 1932 C CA . HIS A 1 250 ? -28.277 19.495 24.838 1.00 82.25 250 HIS A CA 1
ATOM 1933 C C . HIS A 1 250 ? -28.339 18.531 23.632 1.00 82.25 250 HIS A C 1
ATOM 1935 O O . HIS A 1 250 ? -28.318 17.319 23.851 1.00 82.25 250 HIS A O 1
ATOM 1941 N N . PRO A 1 251 ? -28.310 19.001 22.368 1.00 87.50 251 PRO A N 1
ATOM 1942 C CA . PRO A 1 251 ? -28.503 18.146 21.185 1.00 87.50 251 PRO A CA 1
ATOM 1943 C C . PRO A 1 251 ? -27.461 17.021 21.079 1.00 87.50 251 PRO A C 1
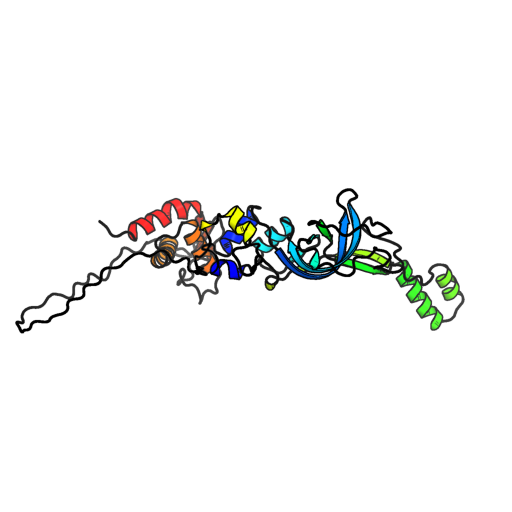ATOM 1945 O O . PRO A 1 251 ? -27.818 15.847 21.047 1.00 87.50 251 PRO A O 1
ATOM 1948 N N . ILE A 1 252 ? -26.164 17.341 21.189 1.00 91.75 252 ILE A N 1
ATOM 1949 C CA . ILE A 1 252 ? -25.085 16.328 21.218 1.00 91.75 252 ILE A CA 1
ATOM 1950 C C . ILE A 1 252 ? -25.266 15.296 22.354 1.00 91.75 252 ILE A C 1
ATOM 1952 O O . ILE A 1 252 ? -24.871 14.139 22.215 1.00 91.75 252 ILE A O 1
ATOM 1956 N N . ALA A 1 253 ? -25.902 15.675 23.469 1.00 91.00 253 ALA A N 1
ATOM 1957 C CA . ALA A 1 253 ? -26.180 14.760 24.573 1.00 91.00 253 ALA A CA 1
ATOM 1958 C C . ALA A 1 253 ? -27.348 13.808 24.253 1.00 91.00 253 ALA A C 1
ATOM 1960 O O . ALA A 1 253 ? -27.295 12.643 24.639 1.00 91.00 253 ALA A O 1
ATOM 1961 N N . GLN A 1 254 ? -28.363 14.257 23.504 1.00 89.75 254 GLN A N 1
ATOM 1962 C CA . GLN A 1 254 ? -29.440 13.394 22.993 1.00 89.75 254 GLN A CA 1
ATOM 1963 C C . GLN A 1 254 ? -28.896 12.359 22.003 1.00 89.75 254 GLN A C 1
ATOM 1965 O O . GLN A 1 254 ? -29.201 11.173 22.115 1.00 89.75 254 GLN A O 1
ATOM 1970 N N . ILE A 1 255 ? -28.026 12.786 21.086 1.00 92.56 255 ILE A N 1
ATOM 1971 C CA . ILE A 1 255 ? -27.364 11.901 20.118 1.00 92.56 255 ILE A CA 1
ATOM 1972 C C . ILE A 1 255 ? -26.497 10.866 20.862 1.00 92.56 255 ILE A C 1
ATOM 1974 O O . ILE A 1 255 ? -26.631 9.661 20.641 1.00 92.56 255 ILE A O 1
ATOM 1978 N N . ALA A 1 256 ? -25.688 11.299 21.837 1.00 92.44 256 ALA A N 1
ATOM 1979 C CA . ALA A 1 256 ? -24.912 10.393 22.688 1.00 92.44 256 ALA A CA 1
ATOM 1980 C C . ALA A 1 256 ? -25.787 9.440 23.527 1.00 92.44 256 ALA A C 1
ATOM 1982 O O . ALA A 1 256 ? -25.409 8.285 23.731 1.00 92.44 256 ALA A O 1
ATOM 1983 N N . HIS A 1 257 ? -26.965 9.882 23.981 1.00 91.75 257 HIS A N 1
ATOM 1984 C CA . HIS A 1 257 ? -27.941 9.036 24.670 1.00 91.75 257 HIS A CA 1
ATOM 1985 C C . HIS A 1 257 ? -28.489 7.945 23.742 1.00 91.75 257 HIS A C 1
ATOM 1987 O O . HIS A 1 257 ? -28.536 6.782 24.142 1.00 91.75 257 HIS A O 1
ATOM 1993 N N . ARG A 1 258 ? -28.847 8.280 22.492 1.00 91.88 258 ARG A N 1
ATOM 1994 C CA . ARG A 1 258 ? -29.277 7.305 21.470 1.00 91.88 258 ARG A CA 1
ATOM 1995 C 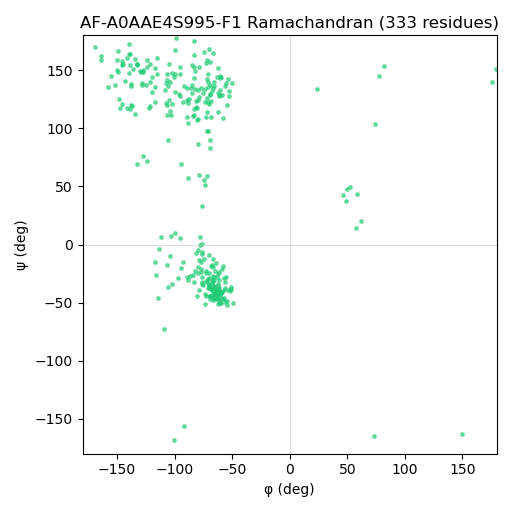C . ARG A 1 258 ? -28.187 6.237 21.249 1.00 91.88 258 ARG A C 1
ATOM 1997 O O . ARG A 1 258 ? -28.482 5.045 21.327 1.00 91.88 258 ARG A O 1
ATOM 2004 N N . VAL A 1 259 ? -26.917 6.641 21.106 1.00 92.38 259 VAL A N 1
ATOM 2005 C CA . VAL A 1 259 ? -25.774 5.708 20.973 1.00 92.38 259 VAL A CA 1
ATOM 2006 C C . VAL A 1 259 ? -25.607 4.810 22.205 1.00 92.38 259 VAL A C 1
ATOM 2008 O O . VAL A 1 259 ? -25.485 3.590 22.063 1.00 92.38 259 VAL A O 1
ATOM 2011 N N . LEU A 1 260 ? -25.612 5.388 23.412 1.00 91.69 260 LEU A N 1
ATOM 2012 C CA . LEU A 1 260 ? -25.435 4.653 24.671 1.00 91.69 260 LEU A CA 1
ATOM 2013 C C . LEU A 1 260 ? -26.630 3.759 25.026 1.00 91.69 260 LEU A C 1
ATOM 2015 O O . LEU A 1 260 ? -26.436 2.759 25.707 1.00 91.69 260 LEU A O 1
ATOM 2019 N N . THR A 1 261 ? -27.835 4.056 24.538 1.00 88.38 261 THR A N 1
ATOM 2020 C CA . THR A 1 261 ? -29.007 3.179 24.710 1.00 88.38 261 THR A CA 1
ATOM 2021 C C . THR A 1 261 ? -28.790 1.844 23.993 1.00 88.38 261 THR A C 1
ATOM 2023 O O . THR A 1 261 ? -29.056 0.788 24.561 1.00 88.38 261 THR A O 1
ATOM 2026 N N . LEU A 1 262 ? -28.232 1.877 22.776 1.00 87.31 262 LEU A N 1
ATOM 2027 C CA . LEU A 1 262 ? -27.856 0.666 22.035 1.00 87.31 262 LEU A CA 1
ATOM 2028 C C . LEU A 1 262 ? -26.520 0.064 22.506 1.00 87.31 262 LEU A C 1
ATOM 2030 O O . LEU A 1 262 ? -26.291 -1.131 22.342 1.00 87.31 262 LEU A O 1
ATOM 2034 N N . ASN A 1 263 ? -25.630 0.872 23.096 1.00 87.56 263 ASN A N 1
ATOM 2035 C CA . ASN A 1 263 ? -24.279 0.461 23.492 1.00 87.56 263 ASN A CA 1
ATOM 2036 C C . ASN A 1 263 ? -23.927 0.911 24.931 1.00 87.56 263 ASN A C 1
ATOM 2038 O O . ASN A 1 263 ? -23.033 1.747 25.101 1.00 87.56 263 ASN A O 1
ATOM 2042 N N . PRO A 1 264 ? -24.549 0.351 25.991 1.00 86.44 264 PRO A N 1
ATOM 2043 C CA . PRO A 1 264 ? -24.456 0.908 27.352 1.00 86.44 264 PRO A CA 1
ATOM 2044 C C . PRO A 1 264 ? -23.046 0.969 27.955 1.00 86.44 264 PRO A C 1
ATOM 2046 O O . PRO A 1 264 ? -22.783 1.771 28.848 1.00 86.44 264 PRO A O 1
ATOM 2049 N N . GLN A 1 265 ? -22.129 0.125 27.469 1.00 85.94 265 GLN A N 1
ATOM 2050 C CA . GLN A 1 265 ? -20.737 0.045 27.929 1.00 85.94 265 GLN A CA 1
ATOM 2051 C C . GLN A 1 265 ? -19.735 0.722 26.972 1.00 85.94 265 GLN A C 1
ATOM 2053 O O . GLN A 1 265 ? -18.525 0.602 27.167 1.00 85.94 265 GLN A O 1
ATOM 2058 N N . ALA A 1 266 ? -20.193 1.425 25.928 1.00 84.06 266 ALA A N 1
ATOM 2059 C CA . ALA A 1 266 ? -19.292 2.093 24.990 1.00 84.06 266 ALA A CA 1
ATOM 2060 C C . ALA A 1 266 ? -18.452 3.176 25.690 1.00 84.06 266 ALA A C 1
ATOM 2062 O O . ALA A 1 266 ? -18.974 4.032 26.411 1.00 84.06 266 ALA A O 1
ATOM 2063 N N . ARG A 1 267 ? -17.133 3.136 25.465 1.00 88.94 267 ARG A N 1
ATOM 2064 C CA . ARG A 1 267 ? -16.173 4.174 25.873 1.00 88.94 267 ARG A CA 1
ATOM 2065 C C . ARG A 1 267 ? -16.413 5.485 25.099 1.00 88.94 267 ARG A C 1
ATOM 2067 O O . ARG A 1 267 ? -17.142 5.503 24.113 1.00 88.94 267 ARG A O 1
ATOM 2074 N N . ALA A 1 268 ? -15.841 6.591 25.576 1.00 86.44 268 ALA A N 1
ATOM 2075 C CA . ALA A 1 268 ? -16.132 7.929 25.050 1.00 86.44 268 ALA A CA 1
ATOM 2076 C C . ALA A 1 268 ? -15.671 8.153 23.604 1.00 86.44 268 ALA A C 1
ATOM 2078 O O . ALA A 1 268 ? -16.420 8.704 22.805 1.00 86.44 268 ALA A O 1
ATOM 2079 N N . ASP A 1 269 ? -14.475 7.670 23.291 1.00 79.88 269 ASP A N 1
ATOM 2080 C CA . ASP A 1 269 ? -13.905 7.527 21.950 1.00 79.88 269 ASP A CA 1
ATOM 2081 C C . ASP A 1 269 ? -14.832 6.727 21.029 1.00 79.88 269 ASP A C 1
ATOM 2083 O O . ASP A 1 269 ? -15.177 7.182 19.943 1.00 79.88 269 ASP A O 1
ATOM 2087 N N . LYS A 1 270 ? -15.321 5.573 21.494 1.00 88.06 270 LYS A N 1
ATOM 2088 C CA . LYS A 1 270 ? -16.244 4.732 20.730 1.00 88.06 270 LYS A CA 1
ATOM 2089 C C . LYS A 1 270 ? -17.570 5.443 20.459 1.00 88.06 270 LYS A C 1
ATOM 2091 O O . LYS A 1 270 ? -18.043 5.403 19.331 1.00 88.06 270 LYS A O 1
ATOM 2096 N N . VAL A 1 271 ? -18.153 6.126 21.450 1.00 91.44 271 VAL A N 1
ATOM 2097 C CA . VAL A 1 271 ? -19.382 6.915 21.244 1.00 91.44 271 VAL A CA 1
ATOM 2098 C C . VAL A 1 271 ? -19.136 8.054 20.251 1.00 91.44 271 VAL A C 1
ATOM 2100 O O . VAL A 1 271 ? -19.919 8.214 19.322 1.00 91.44 271 VAL A O 1
ATOM 2103 N N . TRP A 1 272 ? -18.035 8.796 20.392 1.00 91.62 272 TRP A N 1
ATOM 2104 C CA . TRP A 1 272 ? -17.663 9.878 19.475 1.00 91.62 272 TRP A CA 1
ATOM 2105 C C . TRP A 1 272 ? -17.484 9.383 18.034 1.00 91.62 272 TRP A C 1
ATOM 2107 O O . TRP A 1 272 ? -18.056 9.952 17.107 1.00 91.62 272 TRP A O 1
ATOM 2117 N N . ASN A 1 273 ? -16.774 8.269 17.845 1.00 87.50 273 ASN A N 1
ATOM 2118 C CA . ASN A 1 273 ? -16.560 7.665 16.532 1.00 87.50 273 ASN A CA 1
ATOM 2119 C C . ASN A 1 273 ? -17.851 7.097 15.922 1.00 87.50 273 ASN A C 1
ATOM 2121 O O . ASN A 1 273 ? -18.027 7.193 14.711 1.00 87.50 273 ASN A O 1
ATOM 2125 N N . MET A 1 274 ? -18.782 6.577 16.730 1.00 91.38 274 MET A N 1
ATOM 2126 C CA . MET A 1 274 ? -20.107 6.166 16.245 1.00 91.38 274 MET A CA 1
ATOM 2127 C C . MET A 1 274 ? -20.931 7.362 15.753 1.00 91.38 274 MET A C 1
ATOM 2129 O O . MET A 1 274 ? -21.492 7.286 14.666 1.00 91.38 274 MET A O 1
ATOM 2133 N N . ILE A 1 275 ? -20.936 8.484 16.483 1.00 93.56 275 ILE A N 1
ATOM 2134 C CA . ILE A 1 275 ? -21.573 9.736 16.029 1.00 93.56 275 ILE A CA 1
ATOM 2135 C C . ILE A 1 275 ? -20.897 10.244 14.745 1.00 93.56 275 ILE A C 1
ATOM 2137 O O . ILE A 1 275 ? -21.567 10.624 13.790 1.00 93.56 275 ILE A O 1
ATOM 2141 N N . ARG A 1 276 ? -19.564 10.196 14.676 1.00 92.00 276 ARG A N 1
ATOM 2142 C CA . ARG A 1 276 ? -18.790 10.617 13.499 1.00 92.00 276 ARG A CA 1
ATOM 2143 C C . ARG A 1 276 ? -19.029 9.746 12.268 1.00 92.00 276 ARG A C 1
ATOM 2145 O O . ARG A 1 276 ? -19.032 10.269 11.158 1.00 92.00 276 ARG A O 1
ATOM 2152 N N . GLN A 1 277 ? -19.228 8.442 12.442 1.00 85.00 277 GLN A N 1
ATOM 2153 C CA . GLN A 1 277 ? -19.635 7.543 11.362 1.00 85.00 277 GLN A CA 1
ATOM 2154 C C . GLN A 1 277 ? -21.060 7.853 10.889 1.00 85.00 277 GLN A C 1
ATOM 2156 O O . GLN A 1 277 ? -21.305 7.851 9.687 1.00 85.00 277 GLN A O 1
ATOM 2161 N N . ASP A 1 278 ? -21.963 8.153 11.821 1.00 90.38 278 ASP A N 1
ATOM 2162 C CA . ASP A 1 278 ? -23.360 8.482 11.541 1.00 90.38 278 ASP A CA 1
ATOM 2163 C C . ASP A 1 278 ? -23.490 9.743 10.683 1.00 90.38 278 ASP A C 1
ATOM 2165 O O . ASP A 1 278 ? -24.066 9.708 9.604 1.00 90.38 278 ASP A O 1
ATOM 2169 N N . VAL A 1 279 ? -22.836 10.832 11.093 1.00 88.25 279 VAL A N 1
ATOM 2170 C CA . VAL A 1 279 ? -22.842 12.120 10.374 1.00 88.25 279 VAL A CA 1
ATOM 2171 C C . VAL A 1 279 ? -22.214 12.015 8.978 1.00 88.25 279 VAL A C 1
ATOM 2173 O O . VAL A 1 279 ? -22.589 12.754 8.070 1.00 88.25 279 VAL A O 1
ATOM 2176 N N . ARG A 1 280 ? -21.278 11.074 8.791 1.00 85.06 280 ARG A N 1
ATOM 2177 C CA . ARG A 1 280 ? -20.657 10.750 7.494 1.00 85.06 280 ARG A CA 1
ATOM 2178 C C . ARG A 1 280 ? -21.526 9.869 6.594 1.00 85.06 280 ARG A C 1
ATOM 2180 O O . ARG A 1 280 ? -21.204 9.732 5.414 1.00 85.06 280 ARG A O 1
ATOM 2187 N N . ALA A 1 281 ? -22.587 9.254 7.113 1.00 77.50 281 ALA A N 1
ATOM 2188 C CA . ALA A 1 281 ? -23.604 8.642 6.271 1.00 77.50 281 ALA A CA 1
ATOM 2189 C C . ALA A 1 281 ? -24.437 9.736 5.578 1.00 77.50 281 ALA A C 1
ATOM 2191 O O . ALA A 1 281 ? -24.499 10.880 6.028 1.00 77.50 281 ALA A O 1
ATOM 2192 N N . ASN A 1 282 ? -25.100 9.372 4.477 1.00 70.44 282 ASN A N 1
ATOM 2193 C CA . ASN A 1 282 ? -26.098 10.240 3.848 1.00 70.44 282 ASN A CA 1
ATOM 2194 C C . ASN A 1 282 ? -27.149 10.660 4.895 1.00 70.44 282 ASN A C 1
ATOM 2196 O O . ASN A 1 282 ? -27.524 9.836 5.726 1.00 70.44 282 ASN A O 1
ATOM 2200 N N . GLU A 1 283 ? -27.635 11.900 4.849 1.00 69.69 283 GLU A N 1
ATOM 2201 C CA . GLU A 1 283 ? -28.502 12.502 5.879 1.00 69.69 283 GLU A CA 1
ATOM 2202 C C . GLU A 1 283 ? -29.741 11.640 6.182 1.00 69.69 283 GLU A C 1
ATOM 2204 O O . GLU A 1 283 ? -30.082 11.414 7.339 1.00 69.69 283 GLU A O 1
ATOM 2209 N N . PHE A 1 284 ? -30.332 11.034 5.149 1.00 70.19 284 PHE A N 1
ATOM 2210 C CA . PHE A 1 284 ? -31.481 10.122 5.254 1.00 70.19 284 PHE A CA 1
ATOM 2211 C C . PHE A 1 284 ? -31.181 8.752 5.896 1.00 70.19 284 PHE A C 1
ATOM 2213 O O . PHE A 1 284 ? -32.105 7.986 6.156 1.00 70.19 284 PHE A O 1
ATOM 2220 N N . ASN A 1 285 ? -29.906 8.427 6.129 1.00 76.50 285 ASN A N 1
ATOM 2221 C CA . ASN A 1 285 ? -29.433 7.163 6.699 1.00 76.50 285 ASN A CA 1
ATOM 2222 C C . ASN A 1 285 ? -28.821 7.331 8.107 1.00 76.50 285 ASN A C 1
ATOM 2224 O O . ASN A 1 285 ? -28.262 6.365 8.631 1.00 76.50 285 ASN A O 1
ATOM 2228 N N . ARG A 1 286 ? -28.896 8.527 8.715 1.00 87.38 286 ARG A N 1
ATOM 2229 C CA . ARG A 1 286 ? -28.403 8.785 10.080 1.00 87.38 286 ARG A CA 1
ATOM 2230 C C . ARG A 1 286 ? -29.268 8.049 11.114 1.00 87.38 286 ARG A C 1
ATOM 2232 O O . ARG A 1 286 ? -30.483 8.224 11.173 1.00 87.38 286 ARG A O 1
ATOM 2239 N N . GLN A 1 287 ? -28.640 7.210 11.934 1.00 87.81 287 GLN A N 1
ATOM 2240 C CA . GLN A 1 287 ? -29.259 6.406 12.992 1.00 87.81 287 GLN A CA 1
ATOM 2241 C C . GLN A 1 287 ? -29.341 7.154 14.334 1.00 87.81 287 GLN A C 1
ATOM 2243 O O . GLN A 1 287 ? -30.239 6.888 15.136 1.00 87.81 287 GLN A O 1
ATOM 2248 N N . PHE A 1 288 ? -28.398 8.057 14.613 1.00 90.31 288 PHE A N 1
ATOM 2249 C CA . PHE A 1 288 ? -28.246 8.721 15.909 1.00 90.31 288 PHE A CA 1
ATOM 2250 C C . PHE A 1 288 ? -28.511 10.225 15.817 1.00 90.31 288 PHE A C 1
ATOM 2252 O O . PHE A 1 288 ? -29.267 10.760 16.631 1.00 90.31 288 PHE A O 1
ATOM 2259 N N . ASP A 1 289 ? -27.954 10.899 14.815 1.00 89.31 289 ASP A N 1
ATOM 2260 C CA . ASP A 1 289 ? -28.253 12.286 14.450 1.00 89.31 289 ASP A CA 1
ATOM 2261 C C . ASP A 1 289 ? -29.434 12.340 13.465 1.00 89.31 289 ASP A C 1
ATOM 2263 O O . ASP A 1 289 ? -29.335 12.837 12.346 1.00 89.31 289 ASP A O 1
ATOM 2267 N N . VAL A 1 290 ? -30.565 11.772 13.901 1.00 83.75 290 VAL A N 1
ATOM 2268 C CA . VAL A 1 290 ? -31.829 11.639 13.141 1.00 83.75 290 VAL A CA 1
ATOM 2269 C C . VAL A 1 290 ? -32.353 12.986 12.631 1.00 83.75 290 VAL A C 1
ATOM 2271 O O . VAL A 1 290 ? -33.032 13.055 11.613 1.00 83.75 290 VAL A O 1
ATOM 2274 N N . ASP A 1 291 ? -32.025 14.054 13.353 1.00 83.00 291 ASP A N 1
ATOM 2275 C CA . ASP A 1 291 ? -32.480 15.419 13.114 1.00 83.00 291 ASP A CA 1
ATOM 2276 C C . ASP A 1 291 ? -31.463 16.230 12.270 1.00 83.00 291 ASP A C 1
ATOM 2278 O O . ASP A 1 291 ? -31.645 17.431 12.083 1.00 83.00 291 ASP A O 1
ATOM 2282 N N . ALA A 1 292 ? -30.393 15.576 11.784 1.00 84.81 292 ALA A N 1
ATOM 2283 C CA . ALA A 1 292 ? -29.290 16.138 10.992 1.00 84.81 292 ALA A CA 1
ATOM 2284 C C . ALA A 1 292 ? -28.679 17.430 11.578 1.00 84.81 292 ALA A C 1
ATOM 2286 O O . ALA A 1 292 ? -28.307 18.353 10.853 1.00 84.81 292 ALA A O 1
ATOM 2287 N N . LEU A 1 293 ? -28.576 17.508 12.909 1.00 88.25 293 LEU A N 1
ATOM 2288 C CA . LEU A 1 293 ? -28.150 18.716 13.621 1.00 88.25 293 LEU A CA 1
ATOM 2289 C C . LEU A 1 293 ? -26.642 18.942 13.538 1.00 88.25 293 LEU A C 1
ATOM 2291 O O . LEU A 1 293 ? -26.190 20.084 13.658 1.00 88.25 293 LEU A O 1
ATOM 2295 N N . ILE A 1 294 ? -25.861 17.869 13.390 1.00 91.38 294 ILE A N 1
ATOM 2296 C CA . ILE A 1 294 ? -24.409 17.960 13.280 1.00 91.38 294 ILE A CA 1
ATOM 2297 C C . ILE A 1 294 ? -24.046 18.272 11.829 1.00 91.38 294 ILE A C 1
ATOM 2299 O O . ILE A 1 294 ? -24.253 17.462 10.920 1.00 91.38 294 ILE A O 1
ATOM 2303 N N . GLU A 1 295 ? -23.440 19.440 11.649 1.00 88.06 295 GLU A N 1
ATOM 2304 C CA . GLU A 1 295 ? -22.869 19.892 10.387 1.00 88.06 295 GLU A CA 1
ATOM 2305 C C . GLU A 1 295 ? -21.563 19.141 10.099 1.00 88.06 295 GLU A C 1
ATOM 2307 O O . GLU A 1 295 ? -21.381 18.554 9.032 1.00 88.06 295 GLU A O 1
ATOM 2312 N N . SER A 1 296 ? -20.644 19.122 11.071 1.00 85.81 296 SER A N 1
ATOM 2313 C CA . SER A 1 296 ? -19.352 18.458 10.919 1.00 85.81 296 SER A CA 1
ATOM 2314 C C . SER A 1 296 ? -18.800 17.923 12.240 1.00 85.81 296 SER A C 1
ATOM 2316 O O . SER A 1 296 ? -19.051 18.445 13.325 1.00 85.81 296 SER A O 1
ATOM 2318 N N . ILE A 1 297 ? -18.032 16.835 12.153 1.00 90.75 297 ILE A N 1
ATOM 2319 C CA . ILE A 1 297 ? -17.376 16.212 13.304 1.00 90.75 297 ILE A CA 1
ATOM 2320 C C . ILE A 1 297 ? -16.024 15.618 12.899 1.00 90.75 297 ILE A C 1
ATOM 2322 O O . ILE A 1 297 ? -15.898 14.763 12.014 1.00 90.75 297 ILE A O 1
ATOM 2326 N N . THR A 1 298 ? -14.985 16.120 13.555 1.00 87.56 298 THR A N 1
ATOM 2327 C CA . THR A 1 298 ? -13.584 15.758 13.357 1.00 87.56 298 THR A CA 1
ATOM 2328 C C . THR A 1 298 ? -13.134 14.779 14.450 1.00 87.56 298 THR A C 1
ATOM 2330 O O . THR A 1 298 ? -13.947 14.194 15.168 1.00 87.56 298 THR A O 1
ATOM 2333 N N . GLN A 1 299 ? -11.829 14.541 14.565 1.00 80.19 299 GLN A N 1
ATOM 2334 C CA . GLN A 1 299 ? -11.275 13.811 15.705 1.00 80.19 299 GLN A CA 1
ATOM 2335 C C . GLN A 1 299 ? -11.375 14.633 17.000 1.00 80.19 299 GLN A C 1
ATOM 2337 O O . GLN A 1 299 ? -11.710 14.082 18.045 1.00 80.19 299 GLN A O 1
ATOM 2342 N N . ASP A 1 300 ? -11.175 15.950 16.907 1.00 86.50 300 ASP A N 1
ATOM 2343 C CA . ASP A 1 300 ? -10.975 16.823 18.064 1.00 86.50 300 ASP A CA 1
ATOM 2344 C C . ASP A 1 300 ? -12.176 17.715 18.389 1.00 86.50 300 ASP A C 1
ATOM 2346 O O . ASP A 1 300 ? -12.259 18.228 19.506 1.00 86.50 300 ASP A O 1
ATOM 2350 N N . SER A 1 301 ? -13.110 17.907 17.450 1.00 90.25 301 SER A N 1
ATOM 2351 C CA . SER A 1 301 ? -14.262 18.810 17.583 1.00 90.25 301 SER A CA 1
ATOM 2352 C C . SER A 1 301 ? -15.534 18.312 16.887 1.00 90.25 301 SER A C 1
ATOM 2354 O O . SER A 1 301 ? -15.474 17.565 15.913 1.00 90.25 301 SER A O 1
ATOM 2356 N N . VAL A 1 302 ? -16.690 18.766 17.375 1.00 93.81 302 VAL A N 1
ATOM 2357 C CA . VAL A 1 302 ? -17.998 18.664 16.708 1.00 93.81 302 VAL A CA 1
ATOM 2358 C C . VAL A 1 302 ? -18.617 20.052 16.597 1.00 93.81 302 VAL A C 1
ATOM 2360 O O . VAL A 1 302 ? -18.580 20.804 17.575 1.00 93.81 302 VAL A O 1
ATOM 2363 N N . THR A 1 303 ? -19.195 20.347 15.435 1.00 91.69 303 THR A N 1
ATOM 2364 C CA . THR A 1 303 ? -19.921 21.580 15.115 1.00 91.69 303 THR A CA 1
ATOM 2365 C C . THR A 1 303 ? -21.364 21.239 14.745 1.00 91.69 303 THR A C 1
ATOM 2367 O O . THR A 1 303 ? -21.609 20.315 13.965 1.00 91.69 303 THR A O 1
ATOM 2370 N N . TRP A 1 304 ? -22.331 21.941 15.336 1.00 92.06 304 TRP A N 1
ATOM 2371 C CA . TRP A 1 304 ? -23.761 21.686 15.146 1.00 92.06 304 TRP A CA 1
ATOM 2372 C C . TRP A 1 304 ? -24.586 22.978 15.159 1.00 92.06 304 TRP A C 1
ATOM 2374 O O . TRP A 1 304 ? -24.205 23.977 15.780 1.00 92.06 304 TRP A O 1
ATOM 2384 N N . PHE A 1 305 ? -25.751 22.939 14.515 1.00 85.00 305 PHE A N 1
ATOM 2385 C CA . PHE A 1 305 ? -26.662 24.080 14.442 1.00 85.00 305 PHE A CA 1
ATOM 2386 C C . PHE A 1 305 ? -27.410 24.304 15.767 1.00 85.00 305 PHE A C 1
ATOM 2388 O O . PHE A 1 305 ? -27.953 23.379 16.378 1.00 85.00 305 PHE A O 1
ATOM 2395 N N . GLY A 1 306 ? -27.405 25.550 16.247 1.00 73.56 306 GLY A N 1
ATOM 2396 C CA . GLY A 1 306 ? -28.049 25.975 17.488 1.00 73.56 306 GLY A CA 1
ATOM 2397 C C . GLY A 1 306 ? -29.486 26.472 17.310 1.00 73.56 306 GLY A C 1
ATOM 2398 O O . GLY A 1 306 ? -30.184 26.137 16.358 1.00 73.56 306 GLY A O 1
ATOM 2399 N N . ARG A 1 307 ? -29.951 27.308 18.250 1.00 65.00 307 ARG A N 1
ATOM 2400 C CA . ARG A 1 307 ? -31.184 28.089 18.053 1.00 65.00 307 ARG A CA 1
ATOM 2401 C C . ARG A 1 307 ? -30.871 29.336 17.217 1.00 65.00 307 ARG A C 1
ATOM 2403 O O . ARG A 1 307 ? -30.052 30.158 17.636 1.00 65.00 307 ARG A O 1
ATOM 2410 N N . GLY A 1 308 ? -31.573 29.488 16.094 1.00 64.31 308 GLY A N 1
ATOM 2411 C CA . GLY A 1 308 ? -31.286 30.515 15.085 1.00 64.31 308 GLY A CA 1
ATOM 2412 C C . GLY A 1 308 ? -30.028 30.184 14.276 1.00 64.31 308 GLY A C 1
ATOM 2413 O O . GLY A 1 308 ? -29.526 29.066 14.355 1.00 64.31 308 GLY A O 1
ATOM 2414 N N . ASP A 1 309 ? -29.491 31.171 13.563 1.00 60.28 309 ASP A N 1
ATOM 2415 C CA . ASP A 1 309 ? -28.343 31.024 12.648 1.00 60.28 309 ASP A CA 1
ATOM 2416 C C . ASP A 1 309 ? -26.981 30.909 13.378 1.00 60.28 309 ASP A C 1
ATOM 2418 O O . ASP A 1 309 ? -25.963 31.419 12.919 1.00 60.28 309 ASP A O 1
ATOM 2422 N N . ASN A 1 310 ? -26.956 30.291 14.565 1.00 73.19 310 ASN A N 1
ATOM 2423 C CA . ASN A 1 310 ? -25.765 30.174 15.407 1.00 73.19 310 ASN A CA 1
ATOM 2424 C C . ASN A 1 310 ? -25.164 28.765 15.323 1.00 73.19 310 ASN A C 1
ATOM 2426 O O . ASN A 1 310 ? -25.720 27.813 15.881 1.00 73.19 310 ASN A O 1
ATOM 2430 N N . GLU A 1 311 ? -23.988 28.644 14.715 1.00 83.44 311 GLU A N 1
ATOM 2431 C CA . GLU A 1 311 ? -23.131 27.461 14.830 1.00 83.44 311 GLU A CA 1
ATOM 2432 C C . GLU A 1 311 ? -22.555 27.349 16.251 1.00 83.44 311 GLU A C 1
ATOM 2434 O O . GLU A 1 311 ? -22.127 28.333 16.858 1.00 83.44 311 GLU A O 1
ATOM 2439 N N . ASN A 1 312 ? -22.544 26.136 16.802 1.00 87.94 312 ASN A N 1
ATOM 2440 C CA . ASN A 1 312 ? -21.938 25.833 18.096 1.00 87.94 312 ASN A CA 1
ATOM 2441 C C . ASN A 1 312 ? -20.868 24.759 17.916 1.00 87.94 312 ASN A C 1
ATOM 2443 O O . ASN A 1 312 ? -21.100 23.783 17.209 1.00 87.94 312 ASN A O 1
ATOM 2447 N N . THR A 1 313 ? -19.738 24.899 18.612 1.00 90.62 313 THR A N 1
ATOM 2448 C CA . THR A 1 313 ? -18.605 23.965 18.523 1.00 90.62 313 THR A CA 1
ATOM 2449 C C . THR A 1 313 ? -18.172 23.505 19.912 1.00 90.62 313 THR A C 1
ATOM 2451 O O . THR A 1 313 ? -18.074 24.310 20.839 1.00 90.62 313 THR A O 1
ATOM 2454 N N . MET A 1 314 ? -17.853 22.218 20.072 1.00 92.50 314 MET A N 1
ATOM 2455 C CA . MET A 1 314 ? -17.211 21.690 21.283 1.00 92.50 314 MET A CA 1
ATOM 2456 C C . MET A 1 314 ? -16.088 20.717 20.943 1.00 92.50 314 MET A C 1
ATOM 2458 O O . MET A 1 314 ? -16.144 20.027 19.927 1.00 92.50 314 MET A O 1
ATOM 2462 N N . SER A 1 315 ? -15.086 20.624 21.817 1.00 92.56 315 SER A N 1
ATOM 2463 C CA . SER A 1 315 ? -14.024 19.630 21.673 1.00 92.56 315 SER A CA 1
ATOM 2464 C C . SER A 1 315 ? -14.457 18.238 22.144 1.00 92.56 315 SER A C 1
ATOM 2466 O O . SER A 1 315 ? -15.268 18.110 23.068 1.00 92.56 315 SER A O 1
ATOM 2468 N N . TYR A 1 316 ? -13.843 17.194 21.580 1.00 88.94 316 TYR A N 1
ATOM 2469 C CA . TYR A 1 316 ? -13.965 15.809 22.050 1.00 88.94 316 TYR A CA 1
ATOM 2470 C C . TYR A 1 316 ? -13.681 15.698 23.555 1.00 88.94 316 TYR A C 1
ATOM 2472 O O . TYR A 1 316 ? -14.363 14.978 24.283 1.00 88.94 316 TYR A O 1
ATOM 2480 N N . ASP A 1 317 ? -12.707 16.456 24.057 1.00 88.00 317 ASP A N 1
ATOM 2481 C CA . ASP A 1 317 ? -12.328 16.395 25.464 1.00 88.00 317 ASP A CA 1
ATOM 2482 C C . ASP A 1 317 ? -13.388 17.043 26.384 1.00 88.00 317 ASP A C 1
ATOM 2484 O O . ASP A 1 317 ? -13.632 16.538 27.482 1.00 88.00 317 ASP A O 1
ATOM 2488 N N . SER A 1 318 ? -14.099 18.081 25.917 1.00 91.06 318 SER A N 1
ATOM 2489 C CA . SER A 1 318 ? -15.286 18.628 26.601 1.00 91.06 318 SER A CA 1
ATOM 2490 C C . SER A 1 318 ? -16.466 17.651 26.556 1.00 91.06 318 SER A C 1
ATOM 2492 O O . SER A 1 318 ? -17.094 17.383 27.582 1.00 91.06 318 SER A O 1
ATOM 2494 N N . PHE A 1 319 ? -16.723 17.042 25.395 1.00 93.56 319 PHE A N 1
ATOM 2495 C CA . PHE A 1 319 ? -17.735 15.997 25.235 1.00 93.56 319 PHE A CA 1
ATOM 2496 C C . PHE A 1 319 ? -17.502 14.819 26.196 1.00 93.56 319 PHE A C 1
ATOM 2498 O O . PHE A 1 319 ? -18.404 14.403 26.926 1.00 93.56 319 PHE A O 1
ATOM 2505 N N . ARG A 1 320 ? -16.267 14.311 26.246 1.00 92.00 320 ARG A N 1
ATOM 2506 C CA . ARG A 1 320 ? -15.857 13.180 27.084 1.00 92.00 320 ARG A CA 1
ATOM 2507 C C . ARG A 1 320 ? -15.993 13.468 28.577 1.00 92.00 320 ARG A C 1
ATOM 2509 O O . ARG A 1 320 ? -16.417 12.581 29.317 1.00 92.00 320 ARG A O 1
ATOM 2516 N N . LYS A 1 321 ? -15.579 14.660 29.020 1.00 87.56 321 LYS A N 1
ATOM 2517 C CA . LYS A 1 321 ? -15.524 15.034 30.444 1.00 87.56 321 LYS A CA 1
ATOM 2518 C C . LYS A 1 321 ? -16.867 15.516 30.991 1.00 87.56 321 LYS A C 1
ATOM 2520 O O . LYS A 1 321 ? -17.148 15.259 32.156 1.00 87.56 321 LYS A O 1
ATOM 2525 N N . ASN A 1 322 ? -17.681 16.169 30.161 1.00 89.69 322 ASN A N 1
ATOM 2526 C CA . ASN A 1 322 ? -18.932 16.801 30.576 1.00 89.69 322 ASN A CA 1
ATOM 2527 C C . ASN A 1 322 ? -20.140 16.017 30.035 1.00 89.69 322 ASN A C 1
ATOM 2529 O O . ASN A 1 322 ? -20.781 15.266 30.770 1.00 89.69 322 ASN A O 1
ATOM 2533 N N . VAL A 1 323 ? -20.391 16.115 28.723 1.00 90.25 323 VAL A N 1
ATOM 2534 C CA . VAL A 1 323 ? -21.601 15.594 28.056 1.00 90.25 323 VAL A CA 1
ATOM 2535 C C . VAL A 1 323 ? -21.827 14.110 28.343 1.00 90.25 323 VAL A C 1
ATOM 2537 O O . VAL A 1 323 ? -22.900 13.711 28.793 1.00 90.25 323 VAL A O 1
ATOM 2540 N N . LEU A 1 324 ? -20.811 13.276 28.119 1.00 90.31 324 LEU A N 1
ATOM 2541 C CA . LEU A 1 324 ? -20.953 11.830 28.265 1.00 90.31 324 LEU A CA 1
ATOM 2542 C C . LEU A 1 324 ? -21.096 11.391 29.730 1.00 90.31 324 LEU A C 1
ATOM 2544 O O . LEU A 1 324 ? -21.726 10.370 30.009 1.00 90.31 324 LEU A O 1
ATOM 2548 N N . VAL A 1 325 ? -20.514 12.140 30.670 1.00 87.50 325 VAL A N 1
ATOM 2549 C CA . VAL A 1 325 ? -20.630 11.864 32.110 1.00 87.50 325 VAL A CA 1
ATOM 2550 C C . VAL A 1 325 ? -22.063 12.117 32.576 1.00 87.50 325 VAL A C 1
ATOM 2552 O O . VAL A 1 325 ? -22.637 11.264 33.256 1.00 87.50 325 VAL A O 1
ATOM 2555 N N . ASP A 1 326 ? -22.666 13.226 32.145 1.00 85.81 326 ASP A N 1
ATOM 2556 C CA . ASP A 1 326 ? -24.056 13.559 32.461 1.00 85.81 326 ASP A CA 1
ATOM 2557 C C . ASP A 1 326 ? -25.052 12.570 31.841 1.00 85.81 326 ASP A C 1
ATOM 2559 O O . ASP A 1 326 ? -25.915 12.048 32.549 1.00 85.81 326 ASP A O 1
ATOM 2563 N N . VAL A 1 327 ? -24.888 12.218 30.560 1.00 88.75 327 VAL A N 1
ATOM 2564 C CA . VAL A 1 327 ? -25.748 11.226 29.884 1.00 88.75 327 VAL A CA 1
ATOM 2565 C C . VAL A 1 327 ? -25.660 9.854 30.566 1.00 88.75 327 VAL A C 1
ATOM 2567 O O . VAL A 1 327 ? -26.676 9.212 30.828 1.00 88.75 327 VAL A O 1
ATOM 2570 N N . ARG A 1 328 ? -24.456 9.401 30.941 1.00 87.94 328 ARG A N 1
ATOM 2571 C CA . ARG A 1 328 ? -24.279 8.131 31.672 1.00 87.94 328 ARG A CA 1
ATOM 2572 C C . ARG A 1 328 ? -24.891 8.149 33.074 1.00 87.94 328 ARG A C 1
ATOM 2574 O O . ARG A 1 328 ? -25.270 7.088 33.568 1.00 87.94 328 ARG A O 1
ATOM 2581 N N . ARG A 1 329 ? -24.981 9.316 33.721 1.00 84.56 329 ARG A N 1
ATOM 2582 C CA . ARG A 1 329 ? -25.682 9.473 35.005 1.00 84.56 329 ARG A CA 1
ATOM 2583 C C . ARG A 1 329 ? -27.198 9.335 34.837 1.00 84.56 329 ARG A C 1
ATOM 2585 O O . ARG A 1 329 ? -27.825 8.787 35.730 1.00 84.56 329 ARG A O 1
ATOM 2592 N N . GLN A 1 330 ? -27.756 9.776 33.709 1.00 80.31 330 GLN A N 1
ATOM 2593 C CA . GLN A 1 330 ? -29.189 9.669 33.396 1.00 80.31 330 GLN A CA 1
ATOM 2594 C C . GLN A 1 330 ? -29.619 8.249 32.988 1.00 80.31 330 GLN A C 1
ATOM 2596 O O . GLN A 1 330 ? -30.714 7.827 33.338 1.00 80.31 330 GLN A O 1
ATOM 2601 N N . ILE A 1 331 ? -28.756 7.495 32.293 1.00 80.25 331 ILE A N 1
ATOM 2602 C CA . ILE A 1 331 ? -29.056 6.120 31.835 1.00 80.25 331 ILE A CA 1
ATOM 2603 C C . ILE A 1 331 ? -28.956 5.082 32.970 1.00 80.25 331 ILE A C 1
ATOM 2605 O O . ILE A 1 331 ? -29.553 4.007 32.893 1.00 80.25 331 ILE A O 1
ATOM 2609 N N . ARG A 1 332 ? -28.196 5.360 34.038 1.00 68.88 332 ARG A N 1
ATOM 2610 C CA . ARG A 1 332 ? -28.138 4.456 35.196 1.00 68.88 332 ARG A CA 1
ATOM 2611 C C . ARG A 1 332 ? -29.457 4.530 35.971 1.00 68.88 332 ARG A C 1
ATOM 2613 O O . ARG A 1 332 ? -29.806 5.628 36.399 1.00 68.88 332 ARG A O 1
ATOM 2620 N N . PRO A 1 333 ? -30.147 3.402 36.229 1.00 54.03 333 PRO A N 1
ATOM 2621 C CA . PRO A 1 333 ? -31.297 3.421 37.119 1.00 54.03 333 PRO A CA 1
ATOM 2622 C C . PRO A 1 333 ? -30.848 3.893 38.504 1.00 54.03 333 PRO A C 1
ATOM 2624 O O . PRO A 1 333 ? -29.835 3.418 39.033 1.00 54.03 333 PRO A O 1
ATOM 2627 N N . SER A 1 334 ? -31.599 4.834 39.076 1.00 44.56 334 SER A N 1
ATOM 2628 C CA . SER A 1 334 ? -31.492 5.194 40.488 1.00 44.56 334 SER A CA 1
ATOM 2629 C C . SER A 1 334 ? -31.612 3.920 41.327 1.00 44.56 334 SER A C 1
ATOM 2631 O O . SER A 1 334 ? -32.529 3.130 41.107 1.00 44.56 334 SER A O 1
ATOM 2633 N N . LYS A 1 335 ? -30.650 3.704 42.229 1.00 36.06 335 LYS A N 1
ATOM 2634 C CA . LYS A 1 335 ? -30.679 2.592 43.187 1.00 36.06 335 LYS A CA 1
ATOM 2635 C C . LYS A 1 335 ? -31.691 2.834 44.297 1.00 36.06 335 LYS A C 1
ATOM 2637 O O . LYS A 1 335 ? -31.823 4.017 44.681 1.00 36.06 335 LYS A O 1
#

Foldseek 3Di:
DDPDPDQKDALCCVVVWFVDHSLVVLVCLLVVLFWKKFFDWAFFKFFADVVVRARQWTWTFGGMWTADSVQRNVCSVPVFKDWGQKIKDADLVRTHDTWAPCVVDPAAPAEPGHYDRGHDDRDPGIGMIGRHKDKDFDPLLVQLVVLVVVCVVVVDPVSVVSCVVRPNDRYIYIDGTTDITGSRRIIGRVVSVCVRVNPNGTDCPDPDPDPDDDDDDDDDDDDDDDDDDDDDDDDDDPPCPPDDLPQDPDLVLQLLLQVCVVVVPDALQRSLVLQQVQLVPDLVRRRRPVVNQWPHGDSFKTWGDDPPRDIDMDTSVCCRPPSNVVSNVSPDPDD